Protein 5DGJ (pdb70)

Nearest PDB structures (foldseek):
  5dgj-assembly1_A  TM=1.006E+00  e=1.613E-33  Norovirus Hu/1968/US
  5e0g-assembly1_A  TM=9.820E-01  e=5.805E-31  Norovirus Hu/1968/US
  6bid-assembly1_A  TM=9.834E-01  e=1.295E-30  Norovirus Hu/1968/US
  5tg2-assembly1_A  TM=9.920E-01  e=1.604E-30  Norovirus Hu/1968/US
  6w5j-assembly1_A  TM=9.448E-01  e=3.204E-28  Norovirus Hu/1968/US

GO terms:
  GO:0044178 host cell Golgi membrane (C, EXP)
  GO:0017111 ribonucleoside triphosphate phosphatase activity (F, EXP)

Sequence (168 aa):
HHAPPTLWSRVTKFGSGWGFWVSPTVFITTTTHVVPTGVKEFFGEPLSSSIAIIHQQAGEFTQFFRFSSKKMRPDLTGMVLEEGCPEGTVCSSVLIIKRRDSGELLPLLAVVRMGAIASMRIQGRLVHGQSSGMLLTGANAKGMDLGGDDCCGAPYVHKRGNDWVVVCGVHAAATNTVVCAVQA

Radius of gyration: 15.04 Å; Cα contacts (8 Å, |Δi|>4): 455; chains: 1; bounding box: 43×39×33 Å

Structure (mmCIF, N/CA/C/O backbone):
data_5DGJ
#
_entry.id   5DGJ
#
_cell.length_a   65.169
_cell.length_b   41.176
_cell.length_c   61.679
_cell.angle_alpha   90.000
_cell.angle_beta   109.360
_cell.angle_gamma   90.000
#
_symmetry.space_group_name_H-M   'C 1 2 1'
#
loop_
_entity.id
_entity.type
_entity.pdbx_description
1 polymer '3C-LIKE PROTEASE'
2 non-polymer 'tert-butyl [(4S,7S,10S)-7-(cyclohexylmethyl)-10-(hydroxymethyl)-5,8,13-trioxo-22-oxa-6,9,14,20,21-pentaazabicyclo[17.2.1]docosa-1(21),19-dien-4-yl]carbamate'
3 water water
#
loop_
_atom_site.group_PDB
_atom_site.id
_atom_site.type_symbol
_atom_site.label_atom_id
_atom_site.label_alt_id
_atom_site.label_comp_id
_atom_site.label_asym_id
_atom_site.label_entity_id
_atom_site.label_seq_id
_atom_site.pdbx_PDB_ins_code
_atom_site.Cartn_x
_atom_site.Cartn_y
_atom_site.Cartn_z
_atom_site.occupancy
_atom_site.B_iso_or_equiv
_atom_site.auth_seq_id
_atom_site.auth_comp_id
_atom_site.auth_asym_id
_atom_site.auth_atom_id
_atom_site.pdbx_PDB_model_num
ATOM 1 N N . HIS A 1 6 ? 17.631 -30.535 132.014 1.00 36.57 -1 HIS A N 1
ATOM 2 C CA . HIS A 1 6 ? 18.727 -30.327 131.024 1.00 36.42 -1 HIS A CA 1
ATOM 3 C C . HIS A 1 6 ? 18.685 -31.413 129.957 1.00 33.41 -1 HIS A C 1
ATOM 4 O O . HIS A 1 6 ? 18.708 -32.600 130.279 1.00 33.61 -1 HIS A O 1
ATOM 11 N N . HIS A 1 7 ? 18.635 -31.010 128.688 1.00 30.04 0 HIS A N 1
ATOM 12 C CA . HIS A 1 7 ? 18.633 -31.954 127.576 1.00 26.67 0 HIS A CA 1
ATOM 13 C C . HIS A 1 7 ? 20.061 -32.335 127.211 1.00 23.45 0 HIS A C 1
ATOM 14 O O . HIS A 1 7 ? 20.904 -31.462 126.984 1.00 23.32 0 HIS A O 1
ATOM 21 N N . ALA A 1 8 ? 20.320 -33.632 127.135 1.00 21.45 1 ALA A N 1
ATOM 22 C CA . ALA A 1 8 ? 21.604 -34.103 126.645 1.00 20.69 1 ALA A CA 1
ATOM 23 C C . ALA A 1 8 ? 21.796 -33.623 125.206 1.00 20.98 1 ALA A C 1
ATOM 24 O O . ALA A 1 8 ? 20.916 -33.843 124.362 1.00 21.49 1 ALA A O 1
ATOM 26 N N . PRO A 1 9 ? 22.915 -32.981 124.881 1.00 20.79 2 PRO A N 1
ATOM 27 C CA . PRO A 1 9 ? 23.120 -32.502 123.508 1.00 20.77 2 PRO A CA 1
ATOM 28 C C . PRO A 1 9 ? 23.468 -33.635 122.560 1.00 19.55 2 PRO A C 1
ATOM 29 O O . PRO A 1 9 ? 23.832 -34.743 122.990 1.00 18.05 2 PRO A O 1
ATOM 33 N N . PRO A 1 10 ? 23.377 -33.386 121.248 1.00 20.36 3 PRO A N 1
ATOM 34 C CA . PRO A 1 10 ? 23.684 -34.448 120.276 1.00 19.63 3 PRO A CA 1
ATOM 35 C C . PRO A 1 10 ? 25.045 -35.096 120.466 1.00 17.86 3 PRO A C 1
ATOM 36 O O . PRO A 1 10 ? 25.164 -36.312 120.288 1.00 17.08 3 PRO A O 1
ATOM 40 N N . THR A 1 11 ? 26.090 -34.326 120.782 1.00 17.87 4 THR A N 1
ATOM 41 C CA . THR A 1 11 ? 27.402 -34.945 120.945 1.00 17.88 4 THR A CA 1
ATOM 42 C C . THR A 1 11 ? 27.404 -35.929 122.106 1.00 15.69 4 THR A C 1
ATOM 43 O O . THR A 1 11 ? 28.092 -36.954 122.046 1.00 16.38 4 THR A O 1
ATOM 47 N N . LEU A 1 12 ? 26.635 -35.645 123.162 1.00 13.98 5 LEU A N 1
ATOM 48 C CA . LEU A 1 12 ? 26.545 -36.570 124.288 1.00 12.81 5 LEU A CA 1
ATOM 49 C C . LEU A 1 12 ? 25.858 -37.877 123.865 1.00 11.20 5 LEU A C 1
ATOM 50 O O . LEU A 1 12 ? 26.346 -38.974 124.135 1.00 10.11 5 LEU A O 1
ATOM 55 N N . TRP A 1 13 ? 24.759 -37.781 123.129 1.00 11.27 6 TRP A N 1
ATOM 56 C CA . TRP A 1 13 ? 24.110 -38.988 122.631 1.00 10.85 6 TRP A CA 1
ATOM 57 C C . TRP A 1 13 ? 24.999 -39.767 121.651 1.00 10.91 6 TRP A C 1
ATOM 58 O O . TRP A 1 13 ? 24.897 -40.997 121.548 1.00 11.40 6 TRP A O 1
ATOM 69 N N . SER A 1 14 ? 25.855 -39.072 120.910 1.00 10.73 7 SER A N 1
ATOM 70 C CA . SER A 1 14 ? 26.744 -39.737 119.964 1.00 11.09 7 SER A CA 1
ATOM 71 C C . SER A 1 14 ? 27.743 -40.663 120.639 1.00 9.82 7 SER A C 1
ATOM 72 O O . SER A 1 14 ? 28.393 -41.468 119.955 1.00 10.41 7 SER A O 1
ATOM 75 N N . ARG A 1 15 ? 27.897 -40.542 121.954 1.00 9.01 8 ARG A N 1
ATOM 76 C CA . ARG A 1 15 ? 28.772 -41.419 122.721 1.00 8.27 8 ARG A CA 1
ATOM 77 C C . ARG A 1 15 ? 28.137 -42.770 123.022 1.00 7.68 8 ARG A C 1
ATOM 78 O O . ARG A 1 15 ? 28.857 -43.713 123.378 1.00 8.23 8 ARG A O 1
ATOM 86 N N . VAL A 1 16 ? 26.807 -42.865 122.944 1.00 7.90 9 VAL A N 1
ATOM 87 C CA . VAL A 1 16 ? 26.071 -44.078 123.301 1.00 7.94 9 VAL A CA 1
ATOM 88 C C . VAL A 1 16 ? 26.126 -45.018 122.107 1.00 8.35 9 VAL A C 1
ATOM 89 O O . VAL A 1 16 ? 25.683 -44.660 121.009 1.00 10.20 9 VAL A O 1
ATOM 93 N N . THR A 1 17 ? 26.660 -46.217 122.318 1.00 8.28 10 THR A N 1
ATOM 94 C CA . THR A 1 17 ? 27.087 -47.091 121.243 1.00 8.81 10 THR A CA 1
ATOM 95 C C . THR A 1 17 ? 26.614 -48.513 121.512 1.00 8.49 10 THR A C 1
ATOM 96 O O . THR A 1 17 ? 26.818 -49.030 122.611 1.00 9.26 10 THR A O 1
ATOM 100 N N . LYS A 1 18 ? 26.027 -49.161 120.509 1.00 8.78 11 LYS A N 1
ATOM 101 C CA . LYS A 1 18 ? 25.644 -50.554 120.649 1.00 9.66 11 LYS A CA 1
ATOM 102 C C . LYS A 1 18 ? 26.875 -51.395 120.969 1.00 9.81 11 LYS A C 1
ATOM 103 O O . LYS A 1 18 ? 27.945 -51.212 120.382 1.00 10.92 11 LYS A O 1
ATOM 109 N N . PHE A 1 19 ? 26.724 -52.321 121.912 1.00 10.52 12 PHE A N 1
ATOM 110 C CA . PHE A 1 19 ? 27.861 -53.124 122.345 1.00 11.54 12 PHE A CA 1
ATOM 111 C C . PHE A 1 19 ? 27.354 -54.435 122.919 1.00 12.16 12 PHE A C 1
ATOM 112 O O . PHE A 1 19 ? 26.580 -54.437 123.877 1.00 12.36 12 PHE A O 1
ATOM 120 N N . GLY A 1 20 ? 27.819 -55.546 122.379 1.00 13.81 13 GLY A N 1
ATOM 121 C CA . GLY A 1 20 ? 27.427 -56.819 122.959 1.00 15.32 13 GLY A CA 1
ATOM 122 C C . GLY A 1 20 ? 25.921 -56.952 122.960 1.00 16.45 13 GLY A C 1
ATOM 123 O O . GLY A 1 20 ? 25.253 -56.652 121.968 1.00 17.74 13 GLY A O 1
ATOM 124 N N . SER A 1 21 ? 25.359 -57.402 124.081 1.00 17.12 14 SER A N 1
ATOM 125 C CA . SER A 1 21 ? 23.914 -57.540 124.207 1.00 17.79 14 SER A CA 1
ATOM 126 C C . SER A 1 21 ? 23.245 -56.275 124.730 1.00 17.39 14 SER A C 1
ATOM 127 O O . SER A 1 21 ? 22.072 -56.314 125.125 1.00 19.60 14 SER A O 1
ATOM 130 N N . GLY A 1 22 ? 23.952 -55.154 124.709 1.00 14.12 15 GLY A N 1
ATOM 131 C CA . GLY A 1 22 ? 23.413 -53.910 125.201 1.00 12.67 15 GLY A CA 1
ATOM 132 C C . GLY A 1 22 ? 24.095 -52.725 124.567 1.00 10.41 15 GLY A C 1
ATOM 133 O O . GLY A 1 22 ? 24.160 -52.613 123.337 1.00 10.92 15 GLY A O 1
ATOM 134 N N . TRP A 1 23 ? 24.586 -51.834 125.423 1.00 9.13 16 TRP A N 1
ATOM 135 C CA . TRP A 1 23 ? 25.121 -50.545 125.026 1.00 8.45 16 TRP A CA 1
ATOM 136 C C . TRP A 1 23 ? 26.349 -50.254 125.865 1.00 8.25 16 TRP A C 1
ATOM 137 O O . TRP A 1 23 ? 26.556 -50.842 126.934 1.00 8.30 16 TRP A O 1
ATOM 148 N N . GLY A 1 24 ? 27.117 -49.281 125.413 1.00 8.12 17 GLY A N 1
ATOM 149 C CA . GLY A 1 24 ? 28.121 -48.658 126.243 1.00 8.15 17 GLY A CA 1
ATOM 150 C C . GLY A 1 24 ? 28.276 -47.203 125.863 1.00 7.66 17 GLY A C 1
ATOM 151 O O . GLY A 1 24 ? 27.503 -46.658 125.057 1.00 8.11 17 GLY A O 1
ATOM 152 N N . PHE A 1 25 ? 29.289 -46.561 126.425 1.00 7.48 18 PHE A N 1
ATOM 153 C CA . PHE A 1 25 ? 29.394 -45.115 126.373 1.00 7.23 18 PHE A CA 1
ATOM 154 C C . PHE A 1 25 ? 30.856 -44.705 126.283 1.00 6.88 18 PHE A C 1
ATOM 155 O O . PHE A 1 25 ? 31.678 -45.105 127.117 1.00 7.17 18 PHE A O 1
ATOM 163 N N . TRP A 1 26 ? 31.167 -43.862 125.300 1.00 7.00 19 TRP A N 1
ATOM 164 C CA . TRP A 1 26 ? 32.500 -43.266 125.181 1.00 7.08 19 TRP A CA 1
ATOM 165 C C . TRP A 1 26 ? 32.638 -42.075 126.122 1.00 7.67 19 TRP A C 1
ATOM 166 O O . TRP A 1 26 ? 32.037 -41.019 125.908 1.00 8.33 19 TRP A O 1
ATOM 177 N N . VAL A 1 27 ? 33.461 -42.244 127.154 1.00 7.98 20 VAL A N 1
ATOM 178 C CA . VAL A 1 27 ? 33.826 -41.169 128.071 1.00 8.44 20 VAL A CA 1
ATOM 179 C C . VAL A 1 27 ? 34.794 -40.198 127.407 1.00 8.84 20 VAL A C 1
ATOM 180 O O . VAL A 1 27 ? 34.803 -39.002 127.728 1.00 9.95 20 VAL A O 1
ATOM 184 N N . SER A 1 28 ? 35.632 -40.689 126.505 1.00 8.94 21 SER A N 1
ATOM 185 C CA . SER A 1 28 ? 36.666 -39.883 125.874 1.00 9.29 21 SER A CA 1
ATOM 186 C C . SER A 1 28 ? 37.034 -40.581 124.569 1.00 8.80 21 SER A C 1
ATOM 187 O O . SER A 1 28 ? 36.484 -41.642 124.254 1.00 8.97 21 SER A O 1
ATOM 190 N N . PRO A 1 29 ? 38.003 -40.063 123.808 1.00 9.55 22 PRO A N 1
ATOM 191 C CA . PRO A 1 29 ? 38.415 -40.766 122.592 1.00 9.25 22 PRO A CA 1
ATOM 192 C C . PRO A 1 29 ? 38.937 -42.166 122.818 1.00 9.06 22 PRO A C 1
ATOM 193 O O . PRO A 1 29 ? 38.958 -42.953 121.867 1.00 9.56 22 PRO A O 1
ATOM 197 N N . THR A 1 30 ? 39.420 -42.483 124.019 1.00 9.15 23 THR A N 1
ATOM 198 C CA . THR A 1 30 ? 40.038 -43.767 124.299 1.00 9.38 23 THR A CA 1
ATOM 199 C C . THR A 1 30 ? 39.316 -44.607 125.339 1.00 8.77 23 THR A C 1
ATOM 200 O O . THR A 1 30 ? 39.652 -45.789 125.459 1.00 10.19 23 THR A O 1
ATOM 204 N N . VAL A 1 31 ? 38.348 -44.067 126.082 1.00 8.75 24 VAL A N 1
ATOM 205 C CA . VAL A 1 31 ? 37.757 -44.775 127.215 1.00 8.45 24 VAL A CA 1
ATOM 206 C C . VAL A 1 31 ? 36.288 -45.061 126.926 1.00 7.67 24 VAL A C 1
ATOM 207 O O . VAL A 1 31 ? 35.511 -44.138 126.643 1.00 8.11 24 VAL A O 1
ATOM 211 N N . PHE A 1 32 ? 35.920 -46.335 127.028 1.00 7.90 25 PHE A N 1
ATOM 212 C CA . PHE A 1 32 ? 34.574 -46.824 126.789 1.00 7.61 25 PHE A CA 1
ATOM 213 C C . PHE A 1 32 ? 34.121 -47.588 128.028 1.00 7.68 25 PHE A C 1
ATOM 214 O O . PHE A 1 32 ? 34.870 -48.420 128.546 1.00 9.00 25 PHE A O 1
ATOM 222 N N . ILE A 1 33 ? 32.890 -47.335 128.481 1.00 7.24 26 ILE A N 1
ATOM 223 C CA . ILE A 1 33 ? 32.354 -48.011 129.656 1.00 7.35 26 ILE A CA 1
ATOM 224 C C . ILE A 1 33 ? 31.068 -48.739 129.299 1.00 7.26 26 ILE A C 1
ATOM 225 O O . ILE A 1 33 ? 30.302 -48.325 128.420 1.00 7.57 26 ILE A O 1
ATOM 230 N N . THR A 1 34 ? 30.814 -49.825 130.023 1.00 7.47 27 THR A N 1
ATOM 231 C CA . THR A 1 34 ? 29.620 -50.621 129.823 1.00 8.24 27 THR A CA 1
ATOM 232 C C . THR A 1 34 ? 29.387 -51.457 131.074 1.00 8.09 27 THR A C 1
ATOM 233 O O . THR A 1 34 ? 30.148 -51.394 132.045 1.00 8.62 27 THR A O 1
ATOM 237 N N . THR A 1 35 ? 28.304 -52.228 131.042 1.00 8.68 28 THR A N 1
ATOM 238 C CA A THR A 1 35 ? 27.958 -53.145 132.115 0.97 9.42 28 THR A CA 1
ATOM 239 C CA B THR A 1 35 ? 27.976 -53.151 132.119 0.03 9.45 28 THR A CA 1
ATOM 240 C C . THR A 1 35 ? 28.545 -54.519 131.800 1.00 9.55 28 THR A C 1
ATOM 241 O O . THR A 1 35 ? 28.396 -55.021 130.688 1.00 10.37 28 THR A O 1
ATOM 248 N N . THR A 1 36 ? 29.211 -55.1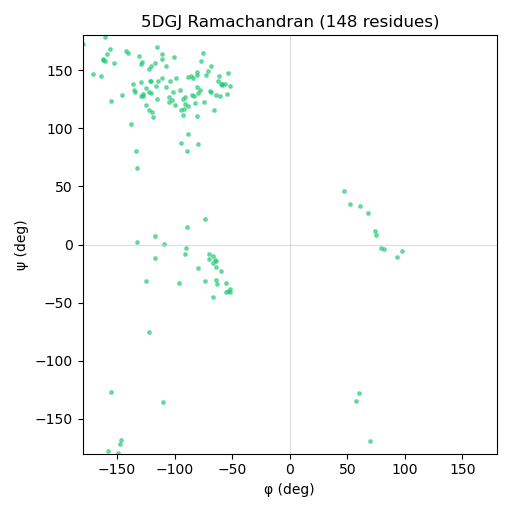30 132.785 1.00 9.68 29 THR A N 1
ATOM 249 C CA . THR A 1 36 ? 30.004 -56.330 132.510 1.00 10.75 29 THR A CA 1
ATOM 250 C C . THR A 1 36 ? 29.182 -57.431 131.850 1.00 11.43 29 THR A C 1
ATOM 251 O O . THR A 1 36 ? 29.660 -58.098 130.921 1.00 11.92 29 THR A O 1
ATOM 255 N N . HIS A 1 37 ? 27.944 -57.640 132.300 1.00 11.69 30 HIS A N 1
ATOM 256 C CA . H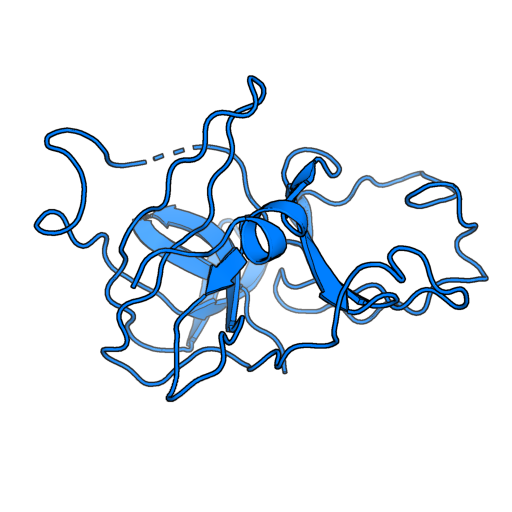IS A 1 37 ? 27.222 -58.793 131.785 1.00 12.77 30 HIS A CA 1
ATOM 257 C C . HIS A 1 37 ? 26.821 -58.658 130.320 1.00 13.05 30 HIS A C 1
ATOM 258 O O . HIS A 1 37 ? 26.451 -59.669 129.719 1.00 14.71 30 HIS A O 1
ATOM 265 N N . VAL A 1 38 ? 26.908 -57.470 129.711 1.00 11.93 31 VAL A N 1
ATOM 266 C CA . VAL A 1 38 ? 26.610 -57.362 128.285 1.00 12.90 31 VAL A CA 1
ATOM 267 C C . VAL A 1 38 ? 27.855 -57.551 127.425 1.00 12.80 31 VAL A C 1
ATOM 268 O O . VAL A 1 38 ? 27.728 -57.643 126.197 1.00 13.44 31 VAL A O 1
ATOM 272 N N . VAL A 1 39 ? 29.041 -57.616 128.021 1.00 13.04 32 VAL A N 1
ATOM 273 C CA . VAL A 1 39 ? 30.289 -57.738 127.258 1.00 13.18 32 VAL A CA 1
ATOM 274 C C . VAL A 1 39 ? 30.351 -59.123 126.624 1.00 14.67 32 VAL A C 1
ATOM 275 O O . VAL A 1 39 ? 30.155 -60.133 127.325 1.00 14.87 32 VAL A O 1
ATOM 279 N N . PRO A 1 40 ? 30.675 -59.240 125.342 1.00 16.34 33 PRO A N 1
ATOM 280 C CA . PRO A 1 40 ? 30.786 -60.573 124.750 1.00 17.20 33 PRO A CA 1
ATOM 281 C C . PRO A 1 40 ? 32.015 -61.302 125.262 1.00 16.79 33 PRO A C 1
ATOM 282 O O . PRO A 1 40 ? 33.041 -60.701 125.584 1.00 16.99 33 PRO A O 1
ATOM 286 N N . THR A 1 41 ? 31.902 -62.622 125.323 1.00 18.40 34 THR A N 1
ATOM 287 C CA . THR A 1 41 ? 33.013 -63.479 125.695 1.00 19.61 34 THR A CA 1
ATOM 288 C C . THR A 1 41 ? 33.456 -64.286 124.485 1.00 18.84 34 THR A C 1
ATOM 289 O O . THR A 1 41 ? 32.750 -64.383 123.478 1.00 19.20 34 THR A O 1
ATOM 293 N N . GLY A 1 42 ? 34.656 -64.848 124.584 1.00 19.15 35 GLY A N 1
ATOM 294 C CA . GLY A 1 42 ? 35.202 -65.626 123.493 1.00 19.19 35 GLY A CA 1
ATOM 295 C C . GLY A 1 42 ? 35.534 -64.820 122.258 1.00 18.34 35 GLY A C 1
ATOM 296 O O . GLY A 1 42 ? 35.517 -65.366 121.151 1.00 20.19 35 GLY A O 1
ATOM 297 N N . VAL A 1 43 ? 35.839 -63.535 122.418 1.00 16.41 36 VAL A N 1
ATOM 298 C CA . VAL A 1 43 ? 36.207 -62.667 121.311 1.00 14.70 36 VAL A CA 1
ATOM 299 C C . VAL A 1 43 ? 37.681 -62.309 121.430 1.00 13.46 36 VAL A C 1
ATOM 300 O O . VAL A 1 43 ? 38.290 -62.388 122.503 1.00 14.80 36 VAL A O 1
ATOM 304 N N . LYS A 1 44 ? 38.248 -61.892 120.303 1.00 11.80 37 LYS A N 1
ATOM 305 C CA . LYS A 1 44 ? 39.656 -61.553 120.199 1.00 11.14 37 LYS A CA 1
ATOM 306 C C . LYS A 1 44 ? 39.870 -60.062 120.032 1.00 10.75 37 LYS A C 1
ATOM 307 O O . LYS A 1 44 ? 41.025 -59.617 119.950 1.00 10.60 37 LYS A O 1
ATOM 313 N N . GLU A 1 45 ? 38.791 -59.285 120.008 1.00 11.19 38 GLU A N 1
ATOM 314 C CA . GLU A 1 45 ? 38.868 -57.863 119.742 1.00 11.32 38 GLU A CA 1
ATOM 315 C C . GLU A 1 45 ? 37.591 -57.222 120.258 1.00 11.35 38 GLU A C 1
ATOM 316 O O . GLU A 1 45 ? 36.559 -57.881 120.401 1.00 12.40 38 GLU A O 1
ATOM 322 N N . PHE A 1 46 ? 37.688 -55.925 120.513 1.00 10.83 39 PHE A N 1
ATOM 323 C CA . PHE A 1 46 ? 36.546 -55.051 120.726 1.00 11.16 39 PHE A CA 1
ATOM 324 C C . PHE A 1 46 ? 36.700 -53.866 119.786 1.00 11.06 39 PHE A C 1
ATOM 325 O O . PHE A 1 46 ? 37.772 -53.261 119.735 1.00 10.66 39 PHE A O 1
ATOM 333 N N . PHE A 1 47 ? 35.647 -53.551 119.026 1.00 12.07 40 PHE A N 1
ATOM 334 C CA . PHE A 1 47 ? 35.691 -52.469 118.033 1.00 12.42 40 PHE A CA 1
ATOM 335 C C . PHE A 1 47 ? 36.885 -52.613 117.087 1.00 13.08 40 PHE A C 1
ATOM 336 O O . PHE A 1 47 ? 37.474 -51.622 116.640 1.00 14.01 40 PHE A O 1
ATOM 344 N N . GLY A 1 48 ? 37.240 -53.859 116.777 1.00 13.34 41 GLY A N 1
ATOM 345 C CA . GLY A 1 48 ? 38.313 -54.170 115.855 1.00 13.69 41 GLY A CA 1
ATOM 346 C C . GLY A 1 48 ? 39.703 -54.128 116.442 1.00 13.30 41 GLY A C 1
ATOM 347 O O . GLY A 1 48 ? 40.660 -54.462 115.739 1.00 15.34 41 GLY A O 1
ATOM 348 N N . GLU A 1 49 ? 39.845 -53.745 117.694 1.00 11.08 42 GLU A N 1
ATOM 349 C CA . GLU A 1 49 ? 41.147 -53.633 118.328 1.00 10.48 42 GLU A CA 1
ATOM 350 C C . GLU A 1 49 ? 41.461 -54.915 119.083 1.00 9.92 42 GLU A C 1
ATOM 351 O O . GLU A 1 49 ? 40.614 -55.414 119.831 1.00 10.30 42 GLU A O 1
ATOM 357 N N . PRO A 1 50 ? 42.660 -55.463 118.927 1.00 9.71 43 PRO A N 1
ATOM 358 C CA . PRO A 1 50 ? 42.987 -56.727 119.585 1.00 10.02 43 PRO A CA 1
ATOM 359 C C . PRO A 1 50 ? 43.069 -56.542 121.094 1.00 9.82 43 PRO A C 1
ATOM 360 O O . PRO A 1 50 ? 43.401 -55.467 121.595 1.00 9.99 43 PRO A O 1
ATOM 364 N N . LEU A 1 51 ? 42.807 -57.634 121.816 1.00 11.16 44 LEU A N 1
ATOM 365 C CA . LEU A 1 51 ? 42.853 -57.600 123.276 1.00 12.33 44 LEU A CA 1
ATOM 366 C C . LEU A 1 51 ? 44.151 -57.028 123.799 1.00 12.27 44 LEU A C 1
ATOM 367 O O . LEU A 1 51 ? 44.149 -56.332 124.824 1.00 13.46 44 LEU A O 1
ATOM 372 N N . SER A 1 52 ? 45.274 -57.339 123.151 1.00 12.51 45 SER A N 1
ATOM 373 C CA . SER A 1 52 ? 46.554 -56.879 123.658 1.00 13.83 45 SER A CA 1
ATOM 374 C C . SER A 1 52 ? 46.701 -55.364 123.621 1.00 13.76 45 SER A C 1
ATOM 375 O O . SER A 1 52 ? 47.618 -54.835 124.256 1.00 16.59 45 SER A O 1
ATOM 378 N N . SER A 1 53 ? 45.827 -54.656 122.910 1.00 11.63 46 SER A N 1
ATOM 379 C CA A SER A 1 53 ? 45.903 -53.207 122.797 0.77 12.11 46 SER A CA 1
ATOM 380 C CA B SER A 1 53 ? 45.891 -53.207 122.785 0.23 11.96 46 SER A CA 1
ATOM 381 C C . SER A 1 53 ? 44.881 -52.497 123.673 1.00 11.92 46 SER A C 1
ATOM 382 O O . SER A 1 53 ? 44.686 -51.289 123.522 1.00 14.68 46 SER A O 1
ATOM 387 N N . ILE A 1 54 ? 44.226 -53.210 124.580 1.00 10.12 47 ILE A N 1
ATOM 388 C CA . ILE A 1 54 ? 43.157 -52.634 125.389 1.00 9.83 47 ILE A CA 1
ATOM 389 C C . ILE A 1 54 ? 43.455 -52.911 126.853 1.00 10.44 47 ILE A C 1
ATOM 390 O O . ILE A 1 54 ? 43.673 -54.061 127.245 1.00 12.85 47 ILE A O 1
ATOM 395 N N . ALA A 1 55 ? 43.434 -51.864 127.670 1.00 10.14 48 ALA A N 1
ATOM 396 C CA . ALA A 1 55 ? 43.542 -52.011 129.110 1.00 11.10 48 ALA A CA 1
ATOM 397 C C . ALA A 1 55 ? 42.137 -52.130 129.680 1.00 10.61 48 ALA A C 1
ATOM 398 O O . ALA A 1 55 ? 41.277 -51.288 129.429 1.00 11.87 48 ALA A O 1
ATOM 400 N N . ILE A 1 56 ? 41.909 -53.170 130.452 1.00 11.85 49 ILE A N 1
ATOM 401 C CA A ILE A 1 56 ? 40.598 -53.420 131.013 0.46 12.51 49 ILE A CA 1
ATOM 402 C CA B ILE A 1 56 ? 40.610 -53.503 131.035 0.54 12.11 49 ILE A CA 1
ATOM 403 C C . ILE A 1 56 ? 40.640 -53.137 132.506 1.00 12.36 49 ILE A C 1
ATOM 404 O O . ILE A 1 56 ? 41.595 -53.490 133.212 1.00 13.59 49 ILE A O 1
ATOM 413 N N . HIS A 1 57 ? 39.588 -52.489 132.989 1.00 12.87 50 HIS A N 1
ATOM 414 C CA . HIS A 1 57 ? 39.435 -52.224 134.414 1.00 14.65 50 HIS A CA 1
ATOM 415 C C . HIS A 1 57 ? 37.975 -52.502 134.735 1.00 13.13 50 HIS A C 1
ATOM 416 O O . HIS A 1 57 ? 37.100 -51.676 134.439 1.00 13.29 50 HIS A O 1
ATOM 423 N N . GLN A 1 58 ? 37.713 -53.642 135.358 1.00 13.74 51 GLN A N 1
ATOM 424 C CA A GLN A 1 58 ? 36.335 -53.984 135.652 0.53 14.31 51 GLN A CA 1
ATOM 425 C CA B GLN A 1 58 ? 36.370 -54.161 135.585 0.47 14.03 51 GLN A CA 1
ATOM 426 C C . GLN A 1 58 ? 36.209 -54.579 137.041 1.00 14.80 51 GLN A C 1
ATOM 427 O O . GLN A 1 58 ? 37.138 -55.169 137.599 1.00 15.22 51 GLN A O 1
ATOM 438 N N . ALA A 1 59 ? 35.023 -54.351 137.617 1.00 15.93 52 ALA A N 1
ATOM 439 C CA . ALA A 1 59 ? 34.608 -54.879 138.921 1.00 17.98 52 ALA A CA 1
ATOM 440 C C . ALA A 1 59 ? 33.114 -54.595 139.132 1.00 17.41 52 ALA A C 1
ATOM 441 O O . ALA A 1 59 ? 32.645 -53.548 138.740 1.00 15.01 52 ALA A O 1
ATOM 443 N N . GLY A 1 60 ? 32.370 -55.471 139.828 1.00 19.06 53 GLY A N 1
ATOM 444 C CA . GLY A 1 60 ? 31.040 -55.096 140.342 1.00 18.81 53 GLY A CA 1
ATOM 445 C C . GLY A 1 60 ? 30.004 -54.705 139.302 1.00 17.30 53 GLY A C 1
ATOM 446 O O . GLY A 1 60 ? 29.130 -53.876 139.577 1.00 18.68 53 GLY A O 1
ATOM 447 N N . GLU A 1 61 ? 30.060 -55.326 138.131 1.00 13.85 54 GLU A N 1
ATOM 448 C CA . GLU A 1 61 ? 29.243 -55.098 136.941 1.00 12.01 54 GLU A CA 1
ATOM 449 C C . GLU A 1 61 ? 29.594 -53.839 136.169 1.00 10.53 54 GLU A C 1
ATOM 450 O O . GLU A 1 61 ? 28.910 -53.520 135.185 1.00 10.94 54 GLU A O 1
ATOM 456 N N . PHE A 1 62 ? 30.674 -53.159 136.527 1.00 9.80 55 PHE A N 1
ATOM 457 C CA . PHE A 1 62 ? 31.168 -52.033 135.753 1.00 9.86 55 PHE A CA 1
ATOM 458 C C . PHE A 1 62 ? 32.409 -52.478 134.984 1.00 9.93 55 PHE A C 1
ATOM 459 O O . PHE A 1 62 ? 33.355 -52.996 135.584 1.00 11.19 55 PHE A O 1
ATOM 467 N N . THR A 1 63 ? 32.415 -52.265 133.667 1.00 9.29 56 THR A N 1
ATOM 468 C CA . THR A 1 63 ? 33.589 -52.530 132.837 1.00 9.61 56 THR A CA 1
ATOM 469 C C . THR A 1 63 ? 34.044 -51.259 132.134 1.00 9.00 56 THR A C 1
ATOM 470 O O . THR A 1 63 ? 33.247 -50.587 131.471 1.00 9.86 56 THR A O 1
ATOM 474 N N . GLN A 1 64 ? 35.333 -50.965 132.239 1.00 9.04 57 GLN A N 1
ATOM 475 C CA . GLN A 1 64 ? 35.979 -49.920 131.470 1.00 9.36 57 GLN A CA 1
ATOM 476 C C . GLN A 1 64 ? 37.024 -50.529 130.546 1.00 9.01 57 GLN A C 1
ATOM 477 O O . GLN A 1 64 ? 37.825 -51.380 130.956 1.00 10.11 57 GLN A O 1
ATOM 483 N N . PHE A 1 65 ? 37.026 -50.046 129.311 1.00 8.77 58 PHE A N 1
ATOM 484 C CA A PHE A 1 65 ? 38.068 -50.324 128.331 0.43 9.37 58 PHE A CA 1
ATOM 485 C CA B PHE A 1 65 ? 38.059 -50.335 128.330 0.57 9.07 58 PHE A CA 1
ATOM 486 C C . PHE A 1 65 ? 38.823 -49.038 128.059 1.00 9.37 58 PHE A C 1
ATOM 487 O O . PHE A 1 65 ? 38.206 -47.995 127.806 1.00 10.67 58 PHE A O 1
ATOM 502 N N . ARG A 1 66 ? 40.150 -49.110 128.058 1.00 9.64 59 ARG A N 1
ATOM 503 C CA . ARG A 1 66 ? 40.986 -47.994 127.626 1.00 10.08 59 ARG A CA 1
ATOM 504 C C . ARG A 1 66 ? 41.795 -48.476 126.430 1.00 9.70 59 ARG A C 1
ATOM 505 O O . ARG A 1 66 ? 42.682 -49.323 126.571 1.00 10.26 59 ARG A O 1
ATOM 513 N N . PHE A 1 67 ? 41.468 -47.959 125.260 1.00 9.63 60 PHE A N 1
ATOM 514 C CA . PHE A 1 67 ? 42.137 -48.347 124.036 1.00 9.84 60 PHE A CA 1
ATOM 515 C C . PHE A 1 67 ? 43.453 -47.610 123.911 1.00 11.00 60 PHE A C 1
ATOM 516 O O . PHE A 1 67 ? 43.581 -46.459 124.325 1.00 12.50 60 PHE A O 1
ATOM 524 N N . SER A 1 68 ? 44.439 -48.298 123.333 1.00 13.22 61 SER A N 1
ATOM 525 C CA A SER A 1 68 ? 45.751 -47.697 123.108 0.47 14.50 61 SER A CA 1
ATOM 526 C CA B SER A 1 68 ? 45.745 -47.684 123.125 0.53 14.95 61 SER A CA 1
ATOM 527 C C . SER A 1 68 ? 45.698 -46.637 122.023 1.00 16.89 61 SER A C 1
ATOM 528 O O . SER A 1 68 ? 46.488 -45.695 122.037 1.00 20.63 61 SER A O 1
ATOM 533 N N . LYS A 1 69 ? 44.778 -46.763 121.086 1.00 19.16 62 LYS A N 1
ATOM 534 C CA . LYS A 1 69 ? 44.654 -45.746 120.058 1.00 21.37 62 LY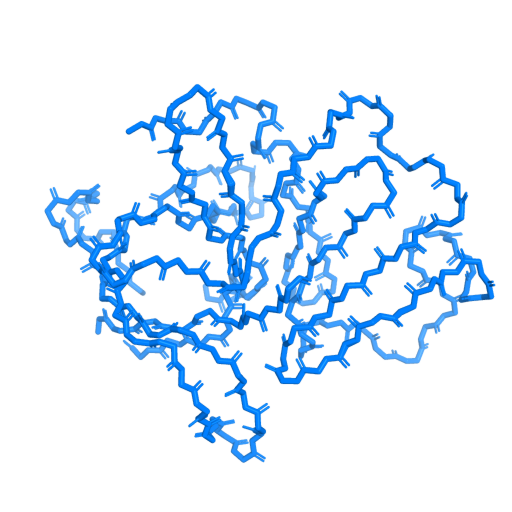S A CA 1
ATOM 535 C C . LYS A 1 69 ? 43.400 -44.920 120.291 1.00 19.10 62 LYS A C 1
ATOM 536 O O . LYS A 1 69 ? 42.431 -45.378 120.910 1.00 18.07 62 LYS A O 1
ATOM 542 N N . LYS A 1 70 ? 43.447 -43.685 119.806 1.00 18.30 63 LYS A N 1
ATOM 543 C CA . LYS A 1 70 ? 42.278 -42.822 119.811 1.00 17.74 63 LYS A CA 1
ATOM 544 C C . LYS A 1 70 ? 41.243 -43.424 118.877 1.00 14.72 63 LYS A C 1
ATOM 545 O O . LYS A 1 70 ? 41.474 -43.548 117.676 1.00 17.47 63 LYS A O 1
ATOM 551 N N . MET A 1 71 ? 40.110 -43.821 119.428 1.00 11.19 64 MET A N 1
ATOM 552 C CA . MET A 1 71 ? 39.033 -44.432 118.676 1.00 9.48 64 MET A CA 1
ATOM 553 C C . MET A 1 71 ? 37.957 -43.435 118.274 1.00 9.09 64 MET A C 1
ATOM 554 O O . MET A 1 71 ? 37.330 -43.590 117.216 1.00 9.66 64 MET A O 1
ATOM 559 N N . ARG A 1 72 ? 37.717 -42.437 119.114 1.00 8.77 65 ARG A N 1
ATOM 560 C CA . ARG A 1 72 ? 36.661 -41.451 118.895 1.00 8.77 65 ARG A CA 1
ATOM 561 C C . ARG A 1 72 ? 37.218 -40.047 119.107 1.00 8.79 65 ARG A C 1
ATOM 562 O O . ARG A 1 72 ? 36.843 -39.339 120.051 1.00 9.21 65 ARG A O 1
ATOM 570 N N . PRO A 1 73 ? 38.148 -39.613 118.249 1.00 9.76 66 PRO A N 1
ATOM 571 C CA . PRO A 1 73 ? 38.753 -38.281 118.420 1.00 10.46 66 PRO A CA 1
ATOM 572 C C . PRO A 1 73 ? 37.779 -37.133 118.213 1.00 10.67 66 PRO A C 1
ATOM 573 O O . PRO A 1 73 ? 38.133 -35.985 118.506 1.00 12.18 66 PRO A O 1
ATOM 577 N N . ASP A 1 74 ? 36.575 -37.404 117.709 1.00 10.66 67 ASP A N 1
ATOM 578 C CA . ASP A 1 74 ? 35.537 -36.385 117.671 1.00 10.75 67 ASP A CA 1
ATOM 579 C C . ASP A 1 74 ? 35.092 -35.928 119.057 1.00 11.04 67 ASP A C 1
ATOM 580 O O . ASP A 1 74 ? 34.508 -34.846 119.170 1.00 12.90 67 ASP A O 1
ATOM 585 N N . LEU A 1 75 ? 35.348 -36.710 120.100 1.00 10.03 68 LEU A N 1
ATOM 586 C CA . LEU A 1 75 ? 34.820 -36.447 121.430 1.00 10.39 68 LEU A CA 1
ATOM 587 C C . LEU A 1 75 ? 35.832 -35.754 122.326 1.00 11.60 68 LEU A C 1
ATOM 588 O O . LEU A 1 75 ? 37.020 -36.082 122.321 1.00 12.92 68 LEU A O 1
ATOM 593 N N . THR A 1 76 ? 35.334 -34.852 123.163 1.00 12.56 69 THR A N 1
ATOM 594 C CA . THR A 1 76 ? 36.098 -34.370 124.304 1.00 13.54 69 THR A CA 1
ATOM 595 C C . THR A 1 76 ? 36.088 -35.423 125.409 1.00 13.17 69 THR A C 1
ATOM 596 O O . THR A 1 76 ? 35.209 -36.286 125.467 1.00 13.32 69 THR A O 1
ATOM 600 N N . GLY A 1 77 ? 37.075 -35.350 126.299 1.00 14.21 70 GLY A N 1
ATOM 601 C CA . GLY A 1 77 ? 37.055 -36.191 127.485 1.00 14.21 70 GLY A CA 1
ATOM 602 C C . GLY A 1 77 ? 36.130 -35.592 128.520 1.0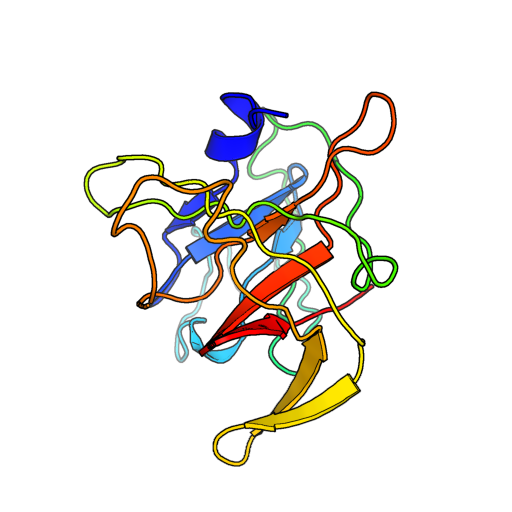0 15.11 70 GLY A C 1
ATOM 603 O O . GLY A 1 77 ? 36.221 -34.402 128.825 1.00 18.09 70 GLY A O 1
ATOM 604 N N . MET A 1 78 ? 35.237 -36.400 129.066 1.00 13.92 71 MET A N 1
ATOM 605 C CA . MET A 1 78 ? 34.348 -35.917 130.108 1.00 14.17 71 MET A CA 1
ATOM 606 C C . MET A 1 78 ? 34.635 -36.645 131.413 1.00 12.72 71 MET A C 1
ATOM 607 O O . MET A 1 78 ? 35.413 -37.597 131.473 1.00 14.33 71 MET A O 1
ATOM 612 N N . VAL A 1 79 ? 34.030 -36.146 132.481 1.00 13.30 72 VAL A N 1
ATOM 613 C CA . VAL A 1 79 ? 34.267 -36.679 133.817 1.00 13.91 72 VAL A CA 1
ATOM 614 C C . VAL A 1 79 ? 33.394 -37.904 134.057 1.00 12.26 72 VAL A C 1
ATOM 615 O O . VAL A 1 79 ? 32.171 -37.861 133.870 1.00 12.38 72 VAL A O 1
ATOM 619 N N . LEU A 1 80 ? 34.040 -38.990 134.487 1.00 12.16 73 LEU A N 1
ATOM 620 C CA . LEU A 1 80 ? 33.404 -40.188 135.010 1.00 11.73 73 LEU A CA 1
ATOM 621 C C . LEU A 1 80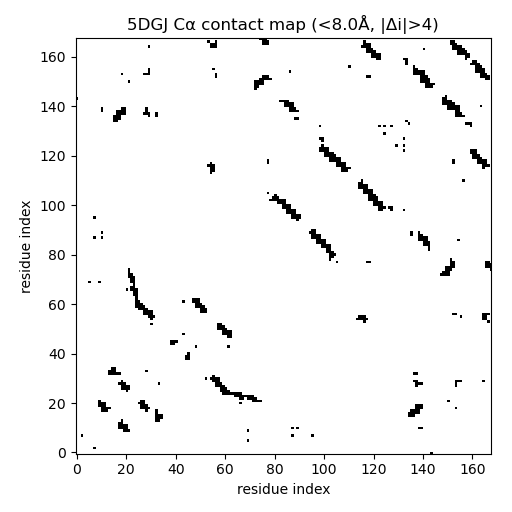 ? 33.581 -40.187 136.526 1.00 11.63 73 LEU A C 1
ATOM 622 O O . LEU A 1 80 ? 34.712 -40.122 137.026 1.00 13.68 73 LEU A O 1
ATOM 627 N N . GLU A 1 81 ? 32.480 -40.239 137.247 1.00 11.47 74 GLU A N 1
ATOM 628 C CA . GLU A 1 81 ? 32.489 -40.290 138.697 1.00 12.44 74 GLU A CA 1
ATOM 629 C C . GLU A 1 81 ? 31.884 -41.597 139.186 1.00 11.92 74 GLU A C 1
ATOM 630 O O . GLU A 1 81 ? 31.059 -42.220 138.511 1.00 12.07 74 GLU A O 1
ATOM 636 N N . GLU A 1 82 ? 32.269 -41.987 140.403 1.00 12.67 75 GLU A N 1
ATOM 637 C CA . GLU A 1 82 ? 31.705 -43.171 141.067 1.00 13.57 75 GLU A CA 1
ATOM 638 C C . GLU A 1 82 ? 30.350 -42.821 141.675 1.00 13.64 75 GLU A C 1
ATOM 639 O O . GLU A 1 82 ? 30.243 -42.484 142.853 1.00 14.85 75 GLU A O 1
ATOM 645 N N . GLY A 1 83 ? 29.292 -42.933 140.885 1.00 12.54 76 GLY A N 1
ATOM 646 C CA . GLY A 1 83 ? 27.997 -42.533 141.356 1.00 12.32 76 GLY A CA 1
ATOM 647 C C . GLY A 1 83 ? 27.899 -41.032 141.506 1.00 12.14 76 GLY A C 1
ATOM 648 O O . GLY A 1 83 ? 28.746 -40.275 141.042 1.00 13.37 76 GLY A O 1
ATOM 649 N N . CYS A 1 84 ? 26.812 -40.607 142.152 1.00 12.54 77 CYS A N 1
ATOM 650 C CA . CYS A 1 84 ? 26.501 -39.193 142.312 1.00 13.13 77 CYS A CA 1
ATOM 651 C C . CYS A 1 84 ? 25.903 -38.944 143.689 1.00 13.28 77 CYS A C 1
ATOM 652 O O . CYS A 1 84 ? 25.515 -39.894 144.379 1.00 13.60 77 CYS A O 1
ATOM 655 N N . PRO A 1 85 ? 25.811 -37.694 144.128 1.00 13.87 78 PRO A N 1
ATOM 656 C CA . PRO A 1 85 ? 25.220 -37.433 145.440 1.00 14.28 78 PRO A CA 1
ATOM 657 C C . PRO A 1 85 ? 23.778 -37.899 145.495 1.00 14.03 78 PRO A C 1
ATOM 658 O O . PRO A 1 85 ? 23.034 -37.803 144.517 1.00 13.73 78 PRO A O 1
ATOM 662 N N . GLU A 1 86 ? 23.378 -38.396 146.659 1.00 14.75 79 GLU A N 1
ATOM 663 C CA . GLU A 1 86 ? 21.988 -38.753 146.854 1.00 15.84 79 GLU A CA 1
ATOM 664 C C . GLU A 1 86 ? 21.094 -37.586 146.470 1.00 15.07 79 GLU A C 1
ATOM 665 O O . GLU A 1 86 ? 21.364 -36.433 146.809 1.00 15.79 79 GLU A O 1
ATOM 671 N N . GLY A 1 87 ? 20.023 -37.900 145.759 1.00 14.76 80 GLY A N 1
ATOM 672 C CA . GLY A 1 87 ? 19.059 -36.912 145.365 1.00 14.95 80 GLY A CA 1
ATOM 673 C C . GLY A 1 87 ? 19.305 -36.324 144.005 1.00 14.18 80 GLY A C 1
ATOM 674 O O . GLY A 1 87 ? 18.425 -35.627 143.486 1.00 15.47 80 GLY A O 1
ATOM 675 N N . THR A 1 88 ? 20.466 -36.588 143.410 1.00 13.08 81 THR A N 1
ATOM 676 C CA . THR A 1 88 ? 20.719 -36.123 142.055 1.00 12.19 81 THR A CA 1
ATOM 677 C C . THR A 1 88 ? 19.685 -36.715 141.117 1.00 11.39 81 THR A C 1
ATOM 678 O O . THR A 1 88 ? 19.379 -37.907 141.184 1.00 12.22 81 THR A O 1
ATOM 682 N N . VAL A 1 89 ? 19.191 -35.900 140.201 1.00 11.76 82 VAL A N 1
ATOM 683 C CA . VAL A 1 89 ? 18.356 -36.402 139.122 1.00 11.56 82 VAL A CA 1
ATOM 684 C C . VAL A 1 89 ? 19.257 -36.651 137.923 1.00 11.87 82 VAL A C 1
ATOM 685 O O . VAL A 1 89 ? 19.863 -35.718 137.378 1.00 14.38 82 VAL A O 1
ATOM 689 N N . CYS A 1 90 ? 19.368 -37.911 137.533 1.00 10.41 83 CYS A N 1
ATOM 690 C CA . CYS A 1 90 ? 20.124 -38.285 136.355 1.00 10.14 83 CYS A CA 1
ATOM 691 C C . CYS A 1 90 ? 19.178 -38.534 135.193 1.00 9.77 83 CYS A C 1
ATOM 692 O O . CYS A 1 90 ? 17.974 -38.743 135.366 1.00 11.00 83 CYS A O 1
ATOM 695 N N . SER A 1 91 ? 19.751 -38.505 134.001 1.00 9.28 84 SER A N 1
ATOM 696 C CA A SER A 1 91 ? 19.098 -39.015 132.807 0.32 9.22 84 SER A CA 1
ATOM 697 C CA B SER A 1 91 ? 19.103 -39.015 132.799 0.68 9.41 84 SER A CA 1
ATOM 698 C C . SER A 1 91 ? 19.812 -40.293 132.391 1.00 8.38 84 SER A C 1
ATOM 699 O O . SER A 1 91 ? 21.047 -40.318 132.309 1.00 9.08 84 SER A O 1
ATOM 704 N N . VAL A 1 92 ? 19.045 -41.344 132.144 1.00 8.33 85 VAL A N 1
ATOM 705 C CA . VAL A 1 92 ? 19.568 -42.569 131.561 1.00 7.93 85 VAL A CA 1
ATOM 706 C C . VAL A 1 92 ? 19.412 -42.429 130.057 1.00 7.93 85 VAL A C 1
ATOM 707 O O . VAL A 1 92 ? 18.299 -42.234 129.563 1.00 8.93 85 VAL A O 1
ATOM 711 N N . LEU A 1 93 ? 20.530 -42.497 129.328 1.00 7.65 86 LEU A N 1
ATOM 712 C CA . LEU A 1 93 ? 20.516 -42.211 127.891 1.00 8.13 86 LEU A CA 1
ATOM 713 C C . LEU A 1 93 ? 20.238 -43.499 127.124 1.00 8.20 86 LEU A C 1
ATOM 714 O O . LEU A 1 93 ? 21.131 -44.156 126.587 1.00 9.23 86 LEU A O 1
ATOM 719 N N . ILE A 1 94 ? 18.954 -43.839 127.077 1.00 8.83 87 ILE A N 1
ATOM 720 C CA A ILE A 1 94 ? 18.514 -45.032 126.378 0.53 9.66 87 ILE A CA 1
ATOM 721 C CA B ILE A 1 94 ? 18.445 -45.024 126.386 0.47 9.35 87 ILE A CA 1
ATOM 722 C C . ILE A 1 94 ? 18.358 -44.717 124.898 1.00 9.60 87 ILE A C 1
ATOM 723 O O . ILE A 1 94 ? 17.793 -43.691 124.511 1.00 11.24 87 ILE A O 1
ATOM 732 N N . LYS A 1 95 ? 18.867 -45.616 124.069 1.00 10.56 88 LYS A N 1
ATOM 733 C CA . LYS A 1 95 ? 18.703 -45.561 122.629 1.00 11.85 88 LYS A CA 1
ATOM 734 C C . LYS A 1 95 ? 17.991 -46.833 122.192 1.00 11.9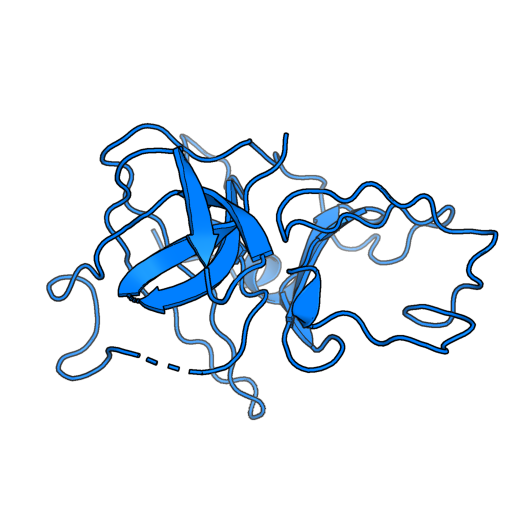3 88 LYS A C 1
ATOM 735 O O . LYS A 1 95 ? 18.269 -47.916 122.710 1.00 13.93 88 LYS A O 1
ATOM 741 N N . ARG A 1 96 ? 17.070 -46.711 121.240 1.00 11.68 89 ARG A N 1
ATOM 742 C CA A ARG A 1 96 ? 16.479 -47.870 120.586 0.59 11.82 89 ARG A CA 1
ATOM 743 C CA B ARG A 1 96 ? 16.489 -47.868 120.582 0.41 11.70 89 ARG A CA 1
ATOM 744 C C . ARG A 1 96 ? 17.334 -48.270 119.387 1.00 11.18 89 ARG A C 1
ATOM 745 O O . ARG A 1 96 ? 18.098 -47.474 118.839 1.00 10.80 89 ARG A O 1
ATOM 760 N N . ASP A 1 97 ? 17.144 -49.514 118.942 1.00 11.81 90 ASP A N 1
ATOM 761 C CA . ASP A 1 97 ? 17.811 -49.971 117.729 1.00 12.56 90 ASP A CA 1
ATOM 762 C C . ASP A 1 97 ? 17.524 -49.061 116.5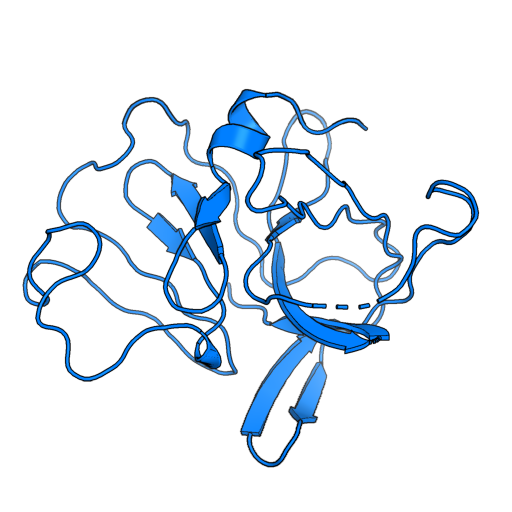36 1.00 11.61 90 ASP A C 1
ATOM 763 O O . ASP A 1 97 ? 18.381 -48.902 115.665 1.00 13.20 90 ASP A O 1
ATOM 768 N N . SER A 1 98 ? 16.332 -48.470 116.472 1.00 10.41 91 SER A N 1
ATOM 769 C CA . SER A 1 98 ? 15.995 -47.568 115.378 1.00 10.03 91 SER A CA 1
ATOM 770 C C . SER A 1 98 ? 16.809 -46.287 115.393 1.00 9.42 91 SER A C 1
ATOM 771 O O . SER A 1 98 ? 16.803 -45.560 114.394 1.00 9.95 91 SER A O 1
ATOM 774 N N . GLY A 1 99 ? 17.462 -45.974 116.518 1.00 9.88 92 GLY A N 1
ATOM 775 C CA . GLY A 1 99 ? 18.133 -44.709 116.716 1.00 10.22 92 GLY A CA 1
ATOM 776 C C . GLY A 1 99 ? 17.323 -43.695 117.495 1.00 9.91 92 GLY A C 1
ATOM 777 O O . GLY A 1 99 ? 17.839 -42.618 117.806 1.00 10.90 92 GLY A O 1
ATOM 778 N N . GLU A 1 100 ? 16.071 -44.004 117.810 1.00 9.16 93 GLU A N 1
ATOM 779 C CA . GLU A 1 100 ? 15.269 -43.142 118.665 1.00 9.21 93 GLU A CA 1
ATOM 780 C C . GLU A 1 100 ? 15.935 -42.967 120.022 1.00 9.18 93 GLU A C 1
ATOM 781 O O . GLU A 1 100 ? 16.437 -43.924 120.611 1.00 10.06 93 GLU A O 1
ATOM 787 N N . LEU A 1 101 ? 15.905 -41.737 120.526 1.00 9.21 94 LEU A N 1
ATOM 788 C CA . LEU A 1 101 ? 16.521 -41.371 121.797 1.00 9.72 94 LEU A CA 1
ATOM 789 C C . LEU A 1 101 ? 15.450 -41.275 122.871 1.00 10.47 94 LEU A C 1
ATOM 790 O O . LEU A 1 101 ? 14.430 -40.608 122.686 1.00 12.54 94 LEU A O 1
ATOM 795 N N . LEU A 1 102 ? 15.693 -41.910 124.006 1.00 10.96 95 LEU A N 1
ATOM 796 C CA . LEU A 1 102 ? 14.715 -41.942 125.097 1.00 13.59 95 LEU A CA 1
ATOM 797 C C . LEU A 1 102 ? 15.377 -41.627 126.424 1.00 13.48 95 LEU A C 1
ATOM 798 O O . LEU A 1 102 ? 15.687 -42.533 127.209 1.00 16.10 95 LEU A O 1
ATOM 803 N N . PRO A 1 103 ? 15.605 -40.358 126.719 1.00 13.52 96 PRO A N 1
ATOM 804 C CA . PRO A 1 103 ? 16.181 -40.017 128.025 1.00 13.21 96 PRO A CA 1
ATOM 805 C C . PRO A 1 103 ? 15.160 -40.311 129.117 1.00 12.83 96 PRO A C 1
ATOM 806 O O . PRO A 1 103 ? 13.987 -39.947 129.006 1.00 15.56 96 PRO A O 1
ATOM 810 N N . LEU A 1 104 ? 15.588 -41.014 130.156 1.00 10.46 97 LEU A N 1
ATOM 811 C CA A LEU A 1 104 ? 14.727 -41.408 131.266 0.48 10.37 97 LEU A CA 1
ATOM 812 C CA B LEU A 1 104 ? 14.704 -41.355 131.266 0.52 10.65 97 LEU A CA 1
ATOM 813 C C . LEU A 1 104 ? 15.242 -40.739 132.537 1.00 9.22 97 LEU A C 1
ATOM 814 O O . LEU A 1 104 ? 16.373 -41.004 132.940 1.00 9.32 97 LEU A O 1
ATOM 823 N N . ALA A 1 105 ? 14.420 -39.914 133.173 1.00 9.71 98 ALA A N 1
ATOM 824 C CA . ALA A 1 105 ? 14.817 -39.243 134.405 1.00 9.82 98 ALA A CA 1
ATOM 825 C C . ALA A 1 105 ? 14.674 -40.178 135.597 1.00 8.82 98 ALA A C 1
ATOM 826 O O . ALA A 1 105 ? 13.667 -40.870 135.738 1.00 9.45 98 ALA A O 1
ATOM 828 N N . VAL A 1 106 ? 15.693 -40.174 136.460 1.00 8.79 99 VAL A N 1
ATOM 829 C CA A VAL A 1 106 ? 15.765 -41.043 137.632 0.72 8.72 99 VAL A CA 1
ATOM 830 C CA B VAL A 1 106 ? 15.746 -41.033 137.636 0.28 8.56 99 VAL A CA 1
ATOM 831 C C . VAL A 1 106 ? 16.285 -40.235 138.816 1.00 9.39 99 VAL A C 1
ATOM 832 O O . VAL A 1 106 ? 17.300 -39.543 138.708 1.00 11.59 99 VAL A O 1
ATOM 839 N N . ARG A 1 107 ? 15.617 -40.351 139.959 1.00 9.68 100 ARG A N 1
ATOM 840 C CA . ARG A 1 107 ? 16.075 -39.760 141.219 1.00 10.60 100 ARG A CA 1
ATOM 841 C C . ARG A 1 107 ? 16.987 -40.767 141.911 1.00 9.41 100 ARG A C 1
ATOM 842 O O . ARG A 1 107 ? 16.552 -41.879 142.221 1.00 10.18 100 ARG A O 1
ATOM 850 N N . MET A 1 108 ? 18.242 -40.394 142.140 1.00 9.93 101 MET A N 1
ATOM 851 C CA . MET A 1 108 ? 19.205 -41.339 142.671 1.00 10.46 101 MET A CA 1
ATOM 852 C C . MET A 1 108 ? 19.176 -41.414 144.192 1.00 10.81 101 MET A C 1
ATOM 853 O O . MET A 1 108 ? 18.956 -40.413 144.896 1.00 11.39 101 MET A O 1
ATOM 858 N N . GLY A 1 109 ? 19.403 -42.627 144.679 1.00 11.01 102 GLY A N 1
ATOM 859 C CA . GLY A 1 109 ? 19.501 -42.928 146.093 1.00 11.73 102 GLY A CA 1
ATOM 860 C C . GLY A 1 109 ? 20.913 -43.281 146.480 1.00 12.62 102 GLY A C 1
ATOM 861 O O . GLY A 1 109 ? 21.851 -42.597 146.073 1.00 14.42 102 GLY A O 1
ATOM 862 N N . ALA A 1 110 ? 21.075 -44.338 147.277 1.00 13.15 103 ALA A N 1
ATOM 863 C CA . ALA A 1 110 ? 22.351 -44.654 147.894 1.00 13.85 103 ALA A CA 1
ATOM 864 C C . ALA A 1 110 ? 23.211 -45.537 147.012 1.00 13.18 103 ALA A C 1
ATOM 865 O O . ALA A 1 110 ? 22.716 -46.435 146.323 1.00 13.48 103 ALA A O 1
ATOM 867 N N . ILE A 1 111 ? 24.515 -45.277 147.073 1.00 14.35 104 ILE A N 1
ATOM 868 C CA . ILE A 1 111 ? 25.527 -46.186 146.551 1.00 15.52 104 ILE A CA 1
ATOM 869 C C . ILE A 1 111 ? 25.695 -47.312 147.550 1.00 17.53 104 ILE A C 1
ATOM 870 O O . ILE A 1 111 ? 25.818 -47.066 148.752 1.00 19.27 104 ILE A O 1
ATOM 875 N N . ALA A 1 112 ? 25.701 -48.549 147.065 1.00 18.42 105 ALA A N 1
ATOM 876 C CA . ALA A 1 112 ? 25.719 -49.677 147.978 1.00 21.15 105 ALA A CA 1
ATOM 877 C C . ALA A 1 112 ? 26.248 -50.913 147.270 1.00 22.26 105 ALA A C 1
ATOM 878 O O . ALA A 1 112 ? 26.324 -50.982 146.043 1.00 20.92 105 ALA A O 1
ATOM 880 N N . SER A 1 113 ? 26.620 -51.891 148.083 1.00 25.72 106 SER A N 1
ATOM 881 C CA . SER A 1 113 ? 26.973 -53.219 147.602 1.00 29.15 106 SER A CA 1
ATOM 882 C C . SER A 1 113 ? 25.732 -54.100 147.629 1.00 31.16 106 SER A C 1
ATOM 883 O O . SER A 1 113 ? 25.091 -54.251 148.676 1.00 31.71 106 SER A O 1
ATOM 886 N N . MET A 1 114 ? 25.410 -54.690 146.480 1.00 33.06 107 MET A N 1
ATOM 887 C CA . MET A 1 114 ? 24.158 -55.405 146.295 1.00 35.48 107 MET A CA 1
ATOM 888 C C . MET A 1 114 ? 24.419 -56.715 145.576 1.00 36.22 107 MET A C 1
ATOM 889 O O . MET A 1 114 ? 25.180 -56.762 144.604 1.00 37.20 107 MET A O 1
ATOM 894 N N . ARG A 1 115 ? 23.757 -57.767 146.038 1.00 35.79 108 ARG A N 1
ATOM 895 C CA . ARG A 1 115 ? 23.741 -59.040 145.337 1.00 35.29 108 ARG A CA 1
ATOM 896 C C . ARG A 1 115 ? 22.527 -59.052 144.420 1.00 34.67 108 ARG A C 1
ATOM 897 O O . ARG A 1 115 ? 21.386 -58.966 144.888 1.00 34.98 108 ARG A O 1
ATOM 899 N N . ILE A 1 116 ? 22.775 -59.129 143.119 1.00 33.49 109 ILE A N 1
ATOM 900 C CA . ILE A 1 116 ? 21.720 -59.148 142.115 1.00 32.60 109 ILE A CA 1
ATOM 901 C C . ILE A 1 116 ? 21.892 -60.423 141.307 1.00 33.58 109 ILE A C 1
ATOM 902 O O . ILE A 1 116 ? 22.912 -60.603 140.629 1.00 33.30 109 ILE A O 1
ATOM 907 N N . GLN A 1 117 ? 20.905 -61.310 141.395 1.00 35.05 110 GLN A N 1
ATOM 908 C CA . GLN A 1 117 ? 20.956 -62.611 140.735 1.00 36.42 110 GLN A CA 1
ATOM 909 C C . GLN A 1 117 ? 22.302 -63.296 140.969 1.00 37.00 110 GLN A C 1
ATOM 910 O O . GLN A 1 117 ? 22.933 -63.825 140.052 1.00 37.19 110 GLN A O 1
ATOM 916 N N . GLY A 1 118 ? 22.744 -63.275 142.226 1.00 37.24 111 GLY A N 1
ATOM 917 C CA . GLY A 1 118 ? 23.941 -63.986 142.632 1.00 37.30 111 GLY A CA 1
ATOM 918 C C . GLY A 1 118 ? 25.251 -63.375 142.191 1.00 36.92 111 GLY A C 1
ATOM 919 O O . GLY A 1 118 ? 26.289 -64.032 142.314 1.00 37.23 111 GLY A O 1
ATOM 920 N N . ARG A 1 119 ? 25.243 -62.146 141.680 1.00 36.27 112 ARG A N 1
ATOM 921 C CA . ARG A 1 119 ? 26.455 -61.453 141.268 1.00 35.62 112 ARG A CA 1
ATOM 922 C C . ARG A 1 119 ? 26.674 -60.235 142.155 1.00 34.75 112 ARG A C 1
ATOM 923 O O . ARG A 1 119 ? 25.721 -59.534 142.511 1.00 34.60 112 ARG A O 1
ATOM 925 N N . LEU A 1 120 ? 27.934 -59.989 142.512 1.00 33.97 113 LEU A N 1
ATOM 926 C CA . LEU A 1 120 ? 28.273 -58.823 143.318 1.00 32.54 113 LEU A CA 1
ATOM 927 C C . LEU A 1 120 ? 28.208 -57.574 142.451 1.00 30.34 113 LEU A C 1
ATOM 928 O O . LEU A 1 120 ? 28.886 -57.488 141.421 1.00 30.57 113 LEU A O 1
ATOM 930 N N . VAL A 1 121 ? 27.386 -56.611 142.864 1.00 27.60 114 VAL A N 1
ATOM 931 C CA . VAL A 1 121 ? 27.188 -55.367 142.133 1.00 24.65 114 VAL A CA 1
ATOM 932 C C . VAL A 1 121 ? 27.474 -54.207 143.073 1.00 22.99 114 VAL A C 1
ATOM 933 O O . VAL A 1 121 ? 26.801 -54.047 144.099 1.00 23.51 114 VAL A O 1
ATOM 937 N N . HIS A 1 122 ? 28.455 -53.394 142.713 1.00 20.71 115 HIS A N 1
ATOM 938 C CA . HIS A 1 122 ? 28.681 -52.113 143.365 1.00 18.29 115 HIS A CA 1
ATOM 939 C C . HIS A 1 122 ? 27.907 -51.109 142.535 1.00 15.38 115 HIS A C 1
ATOM 940 O O . HIS A 1 122 ? 28.231 -50.878 141.367 1.00 15.64 115 HIS A O 1
ATOM 947 N N . GLY A 1 123 ? 26.842 -50.574 143.108 1.00 14.21 116 GLY A N 1
ATOM 948 C CA . GLY A 1 123 ? 25.916 -49.825 142.298 1.00 14.32 116 GLY A CA 1
ATOM 949 C C . GLY A 1 123 ? 25.254 -48.722 143.080 1.00 13.17 116 GLY A C 1
ATOM 950 O O . GLY A 1 123 ? 25.519 -48.505 144.264 1.00 15.04 116 GLY A O 1
ATOM 951 N N . GLN A 1 124 ? 24.391 -48.010 142.381 1.00 11.44 117 GLN A N 1
ATOM 952 C CA . GLN A 1 124 ? 23.593 -46.960 142.975 1.00 10.74 117 GLN A CA 1
ATOM 953 C C . GLN A 1 124 ? 22.149 -47.208 142.580 1.00 10.49 117 GLN A C 1
ATOM 954 O O . GLN A 1 124 ? 21.848 -47.400 141.399 1.00 10.79 117 GLN A O 1
ATOM 960 N N . SER A 1 125 ? 21.262 -47.240 143.563 1.00 10.52 118 SER A N 1
ATOM 961 C CA A SER A 1 125 ? 19.844 -47.378 143.293 0.74 10.90 118 SER A CA 1
ATOM 962 C CA B SER A 1 125 ? 19.857 -47.387 143.244 0.26 11.02 118 SER A CA 1
ATOM 963 C C . SER A 1 125 ? 19.234 -46.027 142.940 1.00 10.03 118 SER A C 1
ATOM 964 O O . SER A 1 125 ? 19.735 -44.965 143.337 1.00 11.25 118 SER A O 1
ATOM 969 N N . GLY A 1 126 ? 18.117 -46.079 142.223 1.00 10.02 119 GLY A N 1
ATOM 970 C CA . GLY A 1 126 ? 17.341 -44.890 141.929 1.00 10.13 119 GLY A CA 1
ATOM 971 C C . GLY A 1 126 ? 15.907 -45.270 141.650 1.00 9.84 119 GLY A C 1
ATOM 972 O O . GLY A 1 126 ? 15.571 -46.442 141.480 1.00 11.07 119 GLY A O 1
ATOM 973 N N . MET A 1 127 ? 15.054 -44.258 141.616 1.00 9.89 120 MET A N 1
ATOM 974 C CA . MET A 1 127 ? 13.646 -44.451 141.309 1.00 10.71 120 MET A CA 1
ATOM 975 C C . MET A 1 127 ? 13.304 -43.592 140.110 1.00 9.75 120 MET A C 1
ATOM 976 O O . MET A 1 127 ? 13.621 -42.407 140.086 1.00 10.34 120 MET A O 1
ATOM 981 N N . LEU A 1 128 ? 12.640 -44.184 139.118 1.00 10.04 121 LEU A N 1
ATOM 982 C CA . LEU A 1 128 ? 12.241 -43.404 137.953 1.00 10.74 121 LEU A CA 1
ATOM 983 C C . LEU A 1 128 ? 11.396 -42.224 138.399 1.00 10.72 121 LEU A C 1
ATOM 984 O O . LEU A 1 128 ? 10.498 -42.358 139.244 1.00 12.37 121 LEU A O 1
ATOM 989 N N . LEU A 1 129 ? 11.653 -41.073 137.793 1.00 11.63 122 LEU A N 1
ATOM 990 C CA . LEU A 1 129 ? 10.973 -39.821 138.117 1.00 14.05 122 LEU A CA 1
ATOM 991 C C . LEU A 1 129 ? 9.820 -39.683 137.138 1.00 14.95 122 LEU A C 1
ATOM 992 O O . LEU A 1 129 ? 9.953 -39.100 136.069 1.00 15.76 122 LEU A O 1
ATOM 997 N N . THR A 1 130 ? 8.684 -40.268 137.521 1.00 15.63 123 THR A N 1
ATOM 998 C CA . THR A 1 130 ? 7.497 -40.320 136.673 1.00 16.54 123 THR A CA 1
ATOM 999 C C . THR A 1 130 ? 7.126 -38.943 136.156 1.00 15.14 123 THR A C 1
ATOM 1000 O O . THR A 1 130 ? 6.724 -38.785 134.996 1.00 15.96 123 THR A O 1
ATOM 1004 N N . GLY A 1 131 ? 7.234 -37.939 137.018 1.00 13.94 124 GLY A N 1
ATOM 1005 C CA . GLY A 1 131 ? 6.833 -36.595 136.670 1.00 13.82 124 GLY A CA 1
ATOM 1006 C C . GLY A 1 131 ? 7.715 -35.910 135.655 1.00 13.62 124 GLY A C 1
ATOM 1007 O O . GLY A 1 131 ? 7.361 -34.816 135.202 1.00 14.63 124 GLY A O 1
ATOM 1008 N N . ALA A 1 132 ? 8.847 -36.518 135.294 1.00 12.72 125 ALA A N 1
ATOM 1009 C CA . ALA A 1 132 ? 9.774 -35.923 134.341 1.00 12.82 125 ALA A CA 1
ATOM 1010 C C . ALA A 1 132 ? 9.925 -36.766 133.086 1.00 12.51 125 ALA A C 1
ATOM 1011 O O . ALA A 1 132 ? 10.767 -36.454 132.236 1.00 13.86 125 ALA A O 1
ATOM 1013 N N . ASN A 1 133 ? 9.114 -37.814 132.944 1.00 11.77 126 ASN A N 1
ATOM 1014 C CA . ASN A 1 133 ? 9.098 -38.663 131.766 1.00 12.35 126 ASN A CA 1
ATOM 1015 C C . ASN A 1 133 ? 7.709 -38.621 131.152 1.00 13.07 126 ASN A C 1
ATOM 1016 O O . ASN A 1 133 ? 6.725 -38.374 131.846 1.00 13.44 126 ASN A O 1
ATOM 1021 N N . ALA A 1 134 ? 7.630 -38.860 129.847 1.00 14.60 127 ALA A N 1
ATOM 1022 C CA . ALA A 1 134 ? 6.330 -38.886 129.190 1.00 15.74 127 ALA A CA 1
ATOM 1023 C C . ALA A 1 134 ? 5.404 -39.852 129.903 1.00 16.21 127 ALA A C 1
ATOM 1024 O O . ALA A 1 134 ? 5.829 -40.875 130.441 1.00 17.10 127 ALA A O 1
ATOM 1026 N N . LYS A 1 135 ? 4.117 -39.525 129.896 1.00 16.08 128 LYS A N 1
ATOM 1027 C CA . LYS A 1 135 ? 3.127 -40.398 130.507 1.00 16.91 128 LYS A CA 1
ATOM 1028 C C . LYS A 1 135 ? 3.248 -41.798 129.920 1.00 17.79 128 LYS A C 1
ATOM 1029 O O . LYS A 1 135 ? 3.244 -41.976 128.699 1.00 17.83 128 LYS A O 1
ATOM 1035 N N . GLY A 1 136 ? 3.336 -42.794 130.803 1.00 20.61 129 GLY A N 1
ATOM 1036 C CA . GLY A 1 136 ? 3.438 -44.180 130.399 1.00 24.59 129 GLY A CA 1
ATOM 1037 C C . GLY A 1 136 ? 4.818 -44.620 129.968 1.00 28.86 129 GLY A C 1
ATOM 1038 O O . GLY A 1 136 ? 5.002 -45.805 129.656 1.00 29.48 129 GLY A O 1
ATOM 1039 N N . MET A 1 137 ? 5.789 -43.710 129.937 1.00 32.07 130 MET A N 1
ATOM 1040 C CA . MET A 1 137 ? 7.159 -44.016 129.536 1.00 35.39 130 MET A CA 1
ATOM 1041 C C . MET A 1 137 ? 7.895 -44.467 130.792 1.00 37.05 130 MET A C 1
ATOM 1042 O O . MET A 1 137 ? 8.384 -43.645 131.572 1.00 37.07 130 MET A O 1
ATOM 1047 N N . ASP A 1 138 ? 7.958 -45.779 131.003 1.00 38.54 131 ASP A N 1
ATOM 1048 C CA . ASP A 1 138 ? 8.528 -46.340 132.223 1.00 40.31 131 ASP A CA 1
ATOM 1049 C C . ASP A 1 138 ? 9.206 -47.663 131.881 1.00 40.65 131 ASP A C 1
ATOM 1050 O O . ASP A 1 138 ? 9.397 -47.997 130.709 1.00 40.32 131 ASP A O 1
ATOM 1055 N N . LEU A 1 139 ? 9.563 -48.421 132.915 1.00 41.09 132 LEU A N 1
ATOM 1056 C CA . LEU A 1 139 ? 10.337 -49.648 132.747 1.00 41.36 132 LEU A CA 1
ATOM 1057 C C . LEU A 1 139 ? 9.647 -50.633 131.807 1.00 41.77 132 LEU A C 1
ATOM 1058 O O . LEU A 1 139 ? 8.493 -50.438 131.427 1.00 42.09 132 LEU A O 1
ATOM 1060 N N A GLY A 1 144 ? 14.742 -52.736 127.616 0.47 14.23 137 GLY A N 1
ATOM 1061 N N B GLY A 1 144 ? 16.995 -55.022 127.036 0.53 16.22 137 GLY A N 1
ATOM 1062 C CA A GLY A 1 144 ? 15.202 -53.703 128.594 0.47 13.50 137 GLY A CA 1
ATOM 1063 C CA B GLY A 1 144 ? 18.179 -54.740 126.241 0.53 15.77 137 GLY A CA 1
ATOM 1064 C C A GLY A 1 144 ? 16.672 -54.064 128.465 0.47 13.43 137 GLY A C 1
ATOM 1065 C C B GLY A 1 144 ? 18.816 -53.363 126.422 0.53 14.77 137 GLY A C 1
ATOM 1066 O O A GLY A 1 144 ? 17.128 -55.027 129.083 0.47 14.64 137 GLY A O 1
ATOM 1067 O O B GLY A 1 144 ? 19.634 -52.946 125.607 0.53 14.93 137 GLY A O 1
ATOM 1068 N N A ASP A 1 145 ? 17.416 -53.302 127.666 0.47 12.68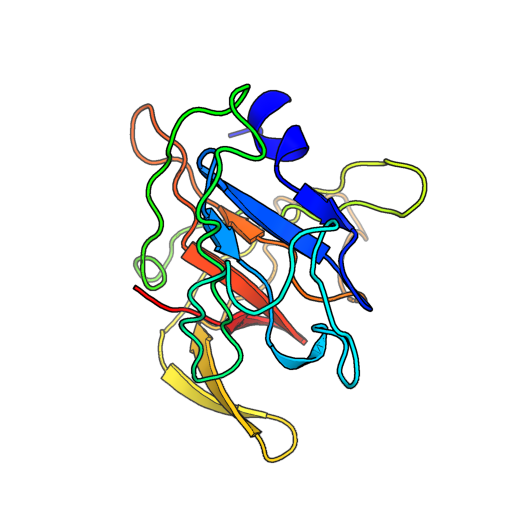 138 ASP A N 1
ATOM 1069 N N B ASP A 1 145 ? 18.450 -52.658 127.491 0.53 13.90 138 ASP A N 1
ATOM 1070 C CA A ASP A 1 145 ? 18.847 -53.519 127.498 0.47 12.47 138 ASP A CA 1
ATOM 1071 C CA B ASP A 1 145 ? 18.939 -51.306 127.761 0.53 12.55 138 ASP A CA 1
ATOM 1072 C C A ASP A 1 145 ? 19.623 -52.946 128.687 0.47 11.02 138 ASP A C 1
ATOM 1073 C C B ASP A 1 145 ? 20.124 -51.270 128.717 0.53 10.86 138 ASP A C 1
ATOM 1074 O O A ASP A 1 145 ? 19.092 -52.179 129.491 0.47 11.28 138 ASP A O 1
ATOM 1075 O O B ASP A 1 145 ? 20.591 -50.161 129.085 0.53 9.71 138 ASP A O 1
ATOM 1084 N N A CYS A 1 146 ? 20.914 -53.285 128.773 0.47 10.41 139 CYS A N 1
ATOM 1085 N N B CYS A 1 146 ? 20.611 -52.447 129.122 0.53 11.30 139 CYS A N 1
ATOM 1086 C CA A CYS A 1 146 ? 21.814 -52.722 129.789 0.47 10.25 139 CYS A CA 1
ATOM 1087 C CA B CYS A 1 146 ? 21.779 -52.519 129.977 0.53 12.01 139 CYS A CA 1
ATOM 1088 C C A CYS A 1 146 ? 22.993 -51.960 129.164 0.47 9.49 139 CYS A C 1
ATOM 1089 C C B CYS A 1 146 ? 22.987 -51.953 129.260 0.53 10.83 139 CYS A C 1
ATOM 1090 O O A CYS A 1 146 ? 23.252 -52.048 127.958 0.47 9.13 139 CYS A O 1
ATOM 1091 O O B CYS A 1 146 ? 23.233 -52.203 128.075 0.53 11.27 139 CYS A O 1
ATOM 1096 N N . GLY A 1 147 ? 23.709 -51.171 130.011 1.00 9.65 140 GLY A N 1
ATOM 1097 C CA . GLY A 1 147 ? 24.876 -50.435 129.582 1.00 9.27 140 GLY A CA 1
ATOM 1098 C C . GLY A 1 147 ? 24.627 -48.972 129.297 1.00 8.90 140 GLY A C 1
ATOM 1099 O O . GLY A 1 147 ? 25.594 -48.216 129.137 1.00 10.00 140 GLY A O 1
ATOM 1100 N N . ALA A 1 148 ? 23.367 -48.544 129.243 1.00 8.53 141 ALA A N 1
ATOM 1101 C CA . ALA A 1 148 ? 23.085 -47.144 128.984 1.00 8.51 141 ALA A CA 1
ATOM 1102 C C . ALA A 1 148 ? 23.665 -46.285 130.108 1.00 7.78 141 ALA A C 1
ATOM 1103 O O . ALA A 1 148 ? 23.559 -46.647 131.294 1.00 8.24 141 ALA A O 1
ATOM 1105 N N . PRO A 1 149 ? 24.231 -45.129 129.789 1.00 7.56 142 PRO A N 1
ATOM 1106 C CA . PRO A 1 149 ? 24.867 -44.315 130.826 1.00 7.66 142 PRO A CA 1
ATOM 1107 C C . PRO A 1 149 ? 23.850 -43.498 131.614 1.00 7.11 142 PRO A C 1
ATOM 1108 O O . PRO A 1 149 ? 22.819 -43.057 131.097 1.00 7.65 142 PRO A O 1
ATOM 1112 N N . TYR A 1 150 ? 24.195 -43.279 132.890 1.00 7.04 143 TYR A N 1
ATOM 1113 C CA . TYR A 1 150 ? 23.506 -42.354 133.789 1.00 7.38 143 TYR A CA 1
ATOM 1114 C C . TYR A 1 150 ? 24.335 -41.083 133.821 1.00 7.50 143 TYR A C 1
ATOM 1115 O O . TYR A 1 150 ? 25.520 -41.126 134.175 1.00 8.54 143 TYR A O 1
ATOM 1124 N N . VAL A 1 151 ? 23.727 -39.964 133.422 1.00 7.77 144 VAL A N 1
ATOM 1125 C CA . VAL A 1 151 ? 24.427 -38.696 133.301 1.00 8.17 144 VAL A CA 1
ATOM 1126 C C . VAL A 1 151 ? 23.675 -37.605 134.056 1.00 8.57 144 VAL A C 1
ATOM 1127 O O . VAL A 1 151 ? 22.463 -37.675 134.274 1.00 9.54 144 VAL A O 1
ATOM 1131 N N . HIS A 1 152 ? 24.404 -36.560 134.421 1.00 9.11 145 HIS A N 1
ATOM 1132 C CA . HIS A 1 152 ? 23.786 -35.374 134.992 1.00 10.65 145 HIS A CA 1
ATOM 1133 C C . HIS A 1 152 ? 24.672 -34.182 134.681 1.00 11.19 145 HIS A C 1
ATOM 1134 O O . HIS A 1 152 ? 25.865 -34.336 134.414 1.00 11.16 145 HIS A O 1
ATOM 1141 N N . LYS A 1 153 ? 24.079 -32.995 134.669 1.00 14.28 146 LYS A N 1
ATOM 1142 C CA . LYS A 1 153 ? 24.803 -31.787 134.304 1.00 17.20 146 LYS A CA 1
ATOM 1143 C C . LYS A 1 153 ? 25.138 -31.037 135.581 1.00 19.67 146 LYS A C 1
ATOM 1144 O O . LYS A 1 153 ? 24.244 -30.724 136.376 1.00 20.32 146 LYS A O 1
ATOM 1150 N N . ARG A 1 154 ? 26.422 -30.762 135.778 1.00 22.30 147 ARG A N 1
ATOM 1151 C CA . ARG A 1 154 ? 26.899 -30.018 136.937 1.00 25.37 147 ARG A CA 1
ATOM 1152 C C . ARG A 1 154 ? 27.595 -28.763 136.433 1.00 26.84 147 ARG A C 1
ATOM 1153 O O . ARG A 1 154 ? 28.639 -28.843 135.777 1.00 27.30 147 ARG A O 1
ATOM 1161 N N . GLY A 1 155 ? 27.019 -27.611 136.739 1.00 27.94 148 GLY A N 1
ATOM 1162 C CA . GLY A 1 155 ? 27.519 -26.388 136.143 1.00 28.89 148 GLY A CA 1
ATOM 1163 C C . GLY A 1 155 ? 27.392 -26.482 134.639 1.00 29.69 148 GLY A C 1
ATOM 1164 O O . GLY A 1 155 ? 26.329 -26.814 134.101 1.00 30.61 148 GLY A O 1
ATOM 1165 N N . ASN A 1 156 ? 28.494 -26.231 133.942 1.00 29.43 149 ASN A N 1
ATOM 1166 C CA . ASN A 1 156 ? 28.484 -26.210 132.488 1.00 29.38 149 ASN A CA 1
ATOM 1167 C C . ASN A 1 156 ? 28.788 -27.566 131.866 1.00 29.09 149 ASN A C 1
ATOM 1168 O O . ASN A 1 156 ? 28.730 -27.684 130.638 1.00 30.29 149 ASN A O 1
ATOM 1170 N N . ASP A 1 157 ? 29.089 -28.590 132.667 1.00 27.40 150 ASP A N 1
ATOM 1171 C CA . ASP A 1 157 ? 29.636 -29.839 132.158 1.00 26.08 150 ASP A CA 1
ATOM 1172 C C . ASP A 1 157 ? 28.750 -31.020 132.506 1.00 22.07 150 ASP A C 1
ATOM 1173 O O . ASP A 1 157 ? 28.230 -31.129 133.619 1.00 22.02 150 ASP A O 1
ATOM 1178 N N . TRP A 1 158 ? 28.635 -31.928 131.556 1.00 18.61 151 TRP A N 1
ATOM 1179 C CA . TRP A 1 158 ? 27.975 -33.191 131.810 1.00 15.66 151 TRP A CA 1
ATOM 1180 C C . TRP A 1 158 ? 28.947 -34.170 132.440 1.00 13.33 151 TRP A C 1
ATOM 1181 O O . TRP A 1 158 ? 30.135 -34.205 132.093 1.00 15.58 151 TRP A O 1
ATOM 1192 N N . VAL A 1 159 ? 28.423 -34.965 133.364 1.00 10.79 152 VAL A N 1
ATOM 1193 C CA A VAL A 1 159 ? 29.138 -35.985 134.128 0.71 10.72 152 VAL A CA 1
ATOM 1194 C CA B VAL A 1 159 ? 29.220 -36.016 133.957 0.29 10.96 152 VAL A CA 1
ATOM 1195 C C . VAL A 1 159 ? 28.458 -37.321 133.852 1.00 9.73 152 VAL A C 1
ATOM 1196 O O . VAL A 1 159 ? 27.223 -37.373 133.829 1.00 10.69 152 VAL A O 1
ATOM 1203 N N . VAL A 1 160 ? 29.228 -38.388 133.700 1.00 8.68 153 VAL A N 1
ATOM 1204 C CA . VAL A 1 160 ? 28.681 -39.728 133.657 1.00 8.84 153 VAL A CA 1
ATOM 1205 C C . VAL A 1 160 ? 29.032 -40.411 134.966 1.00 8.92 153 VAL A C 1
ATOM 1206 O O . VAL A 1 160 ? 30.154 -40.296 135.456 1.00 9.94 153 VAL A O 1
ATOM 1210 N N . CYS A 1 161 ? 28.064 -41.098 135.546 1.00 9.24 154 CYS A N 1
ATOM 1211 C CA . CYS A 1 161 ? 28.274 -41.658 136.866 1.00 10.20 154 CYS A CA 1
ATOM 1212 C C . CYS A 1 161 ? 27.868 -43.106 137.042 1.00 9.30 154 CYS A C 1
ATOM 1213 O O . CYS A 1 161 ? 28.043 -43.645 138.144 1.00 10.37 154 CYS A O 1
ATOM 1216 N N . GLY A 1 162 ? 27.406 -43.776 135.995 1.00 8.66 155 GLY A N 1
ATOM 1217 C CA . GLY A 1 162 ? 27.077 -45.182 136.107 1.00 8.94 155 GLY A CA 1
ATOM 1218 C C . GLY A 1 162 ? 26.586 -45.711 134.781 1.00 7.95 155 GLY A C 1
ATOM 1219 O O . GLY A 1 162 ? 26.367 -44.954 133.832 1.00 8.12 155 GLY A O 1
ATOM 1220 N N . VAL A 1 163 ? 26.399 -47.028 134.738 1.00 7.86 156 VAL A N 1
ATOM 1221 C CA . VAL A 1 163 ? 25.868 -47.727 133.566 1.00 8.21 156 VAL A CA 1
ATOM 1222 C C . VAL A 1 163 ? 24.714 -48.626 134.005 1.00 7.86 156 VAL A C 1
ATOM 1223 O O . VAL A 1 163 ? 24.771 -49.276 135.054 1.00 8.79 156 VAL A O 1
ATOM 1227 N N . HIS A 1 164 ? 23.660 -48.666 133.197 1.00 7.89 157 HIS A N 1
ATOM 1228 C CA . HIS A 1 164 ? 22.449 -49.370 133.615 1.00 8.32 157 HIS A CA 1
ATOM 1229 C C . HIS A 1 164 ? 22.713 -50.860 133.789 1.00 8.76 157 HIS A C 1
ATOM 1230 O O . HIS A 1 164 ? 23.202 -51.524 132.873 1.00 9.22 157 HIS A O 1
ATOM 1237 N N . ALA A 1 165 ? 22.320 -51.398 134.949 1.00 9.36 158 ALA A N 1
ATOM 1238 C CA . ALA A 1 165 ? 22.610 -52.793 135.278 1.00 10.56 158 ALA A CA 1
ATOM 1239 C C . ALA A 1 165 ? 21.378 -53.611 135.644 1.00 11.17 158 ALA A C 1
ATOM 1240 O O . ALA A 1 165 ? 21.371 -54.824 135.398 1.00 12.34 158 ALA A O 1
ATOM 1242 N N . ALA A 1 166 ? 20.349 -53.003 136.237 1.00 11.20 159 ALA A N 1
ATOM 1243 C CA . ALA A 1 166 ? 19.246 -53.795 136.767 1.00 12.48 159 ALA A CA 1
ATOM 1244 C C . ALA A 1 166 ? 18.037 -52.902 136.985 1.00 12.43 159 ALA A C 1
ATOM 1245 O O . ALA A 1 166 ? 18.148 -51.684 137.137 1.00 11.93 159 ALA A O 1
ATOM 1247 N N . ALA A 1 167 ? 16.871 -53.537 137.049 1.00 13.82 160 ALA A N 1
ATOM 1248 C CA . ALA A 1 167 ? 15.641 -52.809 137.327 1.00 15.71 160 ALA A CA 1
ATOM 1249 C C . ALA A 1 167 ? 14.578 -53.791 137.778 1.00 18.16 160 ALA A C 1
ATOM 1250 O O . ALA A 1 167 ? 14.651 -54.986 137.489 1.00 18.54 160 ALA A O 1
ATOM 1252 N N . THR A 1 168 ? 13.576 -53.264 138.466 1.00 20.74 161 THR A N 1
ATOM 1253 C CA . THR A 1 168 ? 12.372 -54.040 138.733 1.00 25.54 161 THR A CA 1
ATOM 1254 C C . THR A 1 168 ? 11.183 -53.284 138.165 1.00 27.44 161 THR A C 1
ATOM 1255 O O . THR A 1 168 ? 10.925 -52.143 138.558 1.00 28.54 161 THR A O 1
ATOM 1259 N N . ASN A 1 172 ? 9.486 -49.745 140.023 1.00 17.32 165 ASN A N 1
ATOM 1260 C CA . ASN A 1 172 ? 9.931 -48.454 139.496 1.00 16.02 165 ASN A CA 1
ATOM 1261 C C . ASN A 1 172 ? 11.364 -48.093 139.919 1.00 13.61 165 ASN A C 1
ATOM 1262 O O . ASN A 1 172 ? 11.731 -46.925 139.941 1.00 14.93 165 ASN A O 1
ATOM 1267 N N . THR A 1 173 ? 12.149 -49.106 140.275 1.00 13.52 166 THR A N 1
ATOM 1268 C CA . THR A 1 173 ? 13.492 -48.940 140.820 1.00 13.82 166 THR A CA 1
ATOM 1269 C C . THR A 1 173 ? 14.510 -49.439 139.807 1.00 11.93 166 THR A C 1
ATOM 1270 O O . THR A 1 173 ? 14.270 -50.424 139.102 1.00 12.85 166 THR A O 1
ATOM 1274 N N . VAL A 1 174 ? 15.640 -48.746 139.736 1.00 11.19 167 VAL A N 1
ATOM 1275 C CA . VAL A 1 174 ? 16.731 -49.109 138.851 1.00 10.97 167 VAL A CA 1
ATOM 1276 C C . VAL A 1 174 ? 18.025 -49.118 139.646 1.00 10.90 167 VAL A C 1
ATOM 1277 O O . VAL A 1 174 ? 18.118 -48.538 140.730 1.00 11.31 167 VAL A O 1
ATOM 1281 N N . VAL A 1 175 ? 19.035 -49.784 139.076 1.00 10.48 168 VAL A N 1
ATOM 1282 C CA . VAL A 1 175 ? 20.391 -49.772 139.608 1.00 10.22 168 VAL A CA 1
ATOM 1283 C C . VAL A 1 175 ? 21.367 -49.544 138.461 1.00 9.60 168 VAL A C 1
ATOM 1284 O O . VAL A 1 175 ? 21.321 -50.253 137.448 1.00 10.44 168 VAL A O 1
ATOM 1288 N N . CYS A 1 176 ? 22.281 -48.604 138.651 1.00 9.02 169 CYS A N 1
ATOM 1289 C CA . CYS A 1 176 ? 23.437 -48.497 137.778 1.00 9.04 169 CYS A CA 1
ATOM 1290 C C . CYS A 1 176 ? 24.662 -49.042 138.493 1.00 9.83 169 CYS A C 1
ATOM 1291 O O . CYS A 1 176 ? 24.844 -48.825 139.692 1.00 10.92 169 CYS A O 1
ATOM 1294 N N . ALA A 1 177 ? 25.497 -49.754 137.744 1.00 9.40 170 ALA A N 1
ATOM 1295 C CA . ALA A 1 177 ? 26.819 -50.096 138.248 1.00 9.60 170 ALA A CA 1
ATOM 1296 C C . ALA A 1 177 ? 27.686 -48.848 138.240 1.00 9.27 170 ALA A C 1
ATOM 1297 O O . ALA A 1 177 ? 27.570 -48.005 137.351 1.00 9.45 170 ALA A O 1
ATOM 1299 N N . VAL A 1 178 ? 28.575 -48.745 139.235 1.00 10.02 171 VAL A N 1
ATOM 1300 C CA . VAL A 1 178 ? 29.433 -47.581 139.384 1.00 10.75 171 VAL A CA 1
ATOM 1301 C C . VAL A 1 178 ? 30.879 -48.020 139.538 1.00 12.03 171 VAL A C 1
ATOM 1302 O O . VAL A 1 178 ? 31.175 -49.118 140.016 1.00 13.51 171 VAL A O 1
ATOM 1306 N N . GLN A 1 179 ? 31.768 -47.097 139.170 1.00 13.96 172 GLN A N 1
ATOM 1307 C CA . GLN A 1 179 ? 33.215 -47.228 139.261 1.00 18.80 172 GLN A CA 1
ATOM 1308 C C . GLN A 1 179 ? 33.851 -45.843 139.132 1.00 23.69 172 GLN A C 1
ATOM 1309 O O . GLN A 1 179 ? 33.352 -44.992 138.389 1.00 25.38 172 GLN A O 1
ATOM 1315 N N . ALA A 1 180 ? 34.949 -45.623 139.849 1.00 27.28 173 ALA A N 1
ATOM 1316 C CA . ALA A 1 180 ? 35.643 -44.334 139.797 1.00 30.57 173 ALA A CA 1
ATOM 1317 C C . ALA A 1 180 ? 36.277 -44.086 138.429 1.00 32.20 173 ALA A C 1
ATOM 1318 O O . ALA A 1 180 ? 36.742 -45.015 137.766 1.00 33.52 173 ALA A O 1
#

Secondary structure (DSSP, 8-state):
-PPPHHHHTTEEEETTEEEEESSSSEEEEEGGGS-SS-SEETTEEGGGEEEEEETTEEEEEESS-S-TTSPP-EE-SS--TT-EEEEEEE-TT--EEEEEEEEEEEEEEEETTEEEEEEEEEE-GGGS-TT-----S-PEEEEEETTEEEEEEEEEEE--EEEEE---

Organism: Norovirus (strain Human/NoV/United States/Norwalk/1968/GI) (NCBI:txid524364)

Solvent-accessible surface area: 8462 Å² total; per-residue (Å²): 173,174,16,51,114,95,6,17,46,12,5,31,95,12,41,81,0,17,0,0,8,8,16,21,31,9,0,0,0,0,42,104,6,25,47,126,87,52,175,77,16,70,57,17,67,81,114,24,16,62,82,108,97,62,22,28,0,0,25,2,121,4,97,114,135,45,56,86,99,11,102,58,30,74,32,50,78,3,10,91,130,31,26,63,2,19,2,0,58,39,123,126,97,43,87,76,27,68,17,14,0,109,4,25,49,72,42,103,38,95,44,186,82,41,88,6,62,0,0,35,2,112,9,51,106,82,61,20,71,211,66,64,95,96,132,72,16,0,5,0,0,0,15,78,116,68,92,96,32,2,0,0,0,0,25,12,20,61,116,89,51,4,15,0,0,2,14,88

InterPro domains:
  IPR000605 Helicase, superfamily 3, single-stranded DNA/RNA virus [PF00910] (556-657)
  IPR001205 RNA-directed RNA polymerase, C-terminal domain [PF00680] (1310-1742)
  IPR001665 Norovirus peptidase C37 [PF05416] (706-1269)
  IPR001665 Norovirus peptidase C37 [PR00917] (1084-1103)
  IPR001665 Norovirus peptidase C37 [PR00917] (1106-1125)
  IPR001665 Norovirus peptidase C37 [PR00917] (1126-1147)
  IPR001665 Norovirus peptidase C37 [PR00917] (1149-1171)
  IPR001665 Norovirus peptidase C37 [PR00917] (1173-1194)
  IPR001665 Norovirus peptidase C37 [PR00917] (1196-1214)
  IPR001665 Norovirus peptidase C37 [PR00917] (1216-1233)
  IPR001665 Norovirus peptidase C37 [PR00917] (1245-1264)
  IPR001665 Norovirus peptidase C37 [PR00917] (1265-1284)
  IPR001665 Norovirus peptidase C37 [PS51537] (1101-1281)
  IPR007094 RNA-directed RNA polymerase, catalytic domain [PS50507] (1516-1637)
  IPR009003 Peptidase S1, PA clan [SSF50494] (1110-1269)
  IPR013614 Viral polyprotein, Caliciviridae N-terminal [PF08405] (183-540)
  IPR014759 Helicase, superfamily 3, single-stranded RNA virus [PS51218] (532-697)
  IPR027417 P-loop containing nucleoside triphosphate hydrolase [G3DSA:3.40.50.300] (503-590)
  IPR027417 P-loop containing nucleoside triphosphate hydrolase [SSF52540] (551-706)
  IPR043128 Reverse transcriptase/Diguanylate cyclase domain [G3DSA:3.30.70.270] (1496-1548)

Foldseek 3Di:
DDDDPLQLVQWAQAALAIWGDQAQFKIKFFVVRHDPPDQDDPPHGPVQWDWDDDQRIIMIGGNDRNCNVDHHAAEAAADDQQAWWWFFFADPVRDTATWIWGWHDQDWDQDPNTTHRKTKTATDCVVHPHPPADSHGHGWIWDDDPNGIYTAFTWDDDDSMTIGGGDD

CATH classification: 2.40.10.10 (+1 more: 2.40.10.10)

B-factor: mean 16.88, std 8.83, range [6.88, 52.95]